Protein AF-A0A8H5HPM7-F1 (afdb_monomer)

Radius of gyration: 24.03 Å; Cα contacts (8 Å, |Δi|>4): 282; chains: 1; bounding box: 80×73×52 Å

Solvent-accessible surface area (backbone atoms only — not comparable to full-atom values): 15143 Å² total; per-residue (Å²): 132,82,83,87,89,83,88,86,75,85,79,81,81,80,80,81,76,86,81,83,76,92,67,81,88,72,85,75,68,49,72,68,56,49,52,50,53,51,51,51,50,54,53,42,54,40,50,42,44,48,56,69,67,51,84,82,76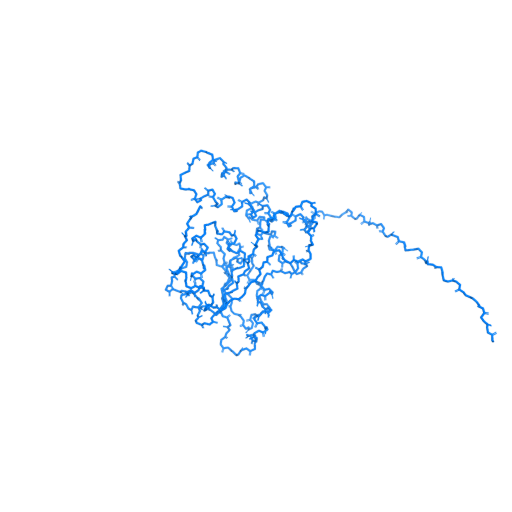,45,75,64,48,54,49,52,43,50,55,38,53,47,55,42,47,76,66,53,32,70,64,41,47,54,51,52,51,53,57,48,37,29,76,94,61,78,32,48,68,64,60,57,55,54,46,53,41,47,76,73,43,55,72,73,57,68,83,78,54,45,36,32,41,35,43,58,45,82,59,78,59,82,58,58,94,43,56,91,42,39,42,77,50,39,23,12,75,78,46,92,45,97,77,27,46,68,46,55,80,90,70,62,59,62,90,84,34,52,47,63,20,48,27,39,36,39,53,46,44,66,70,68,46,66,47,70,69,55,42,56,45,49,55,47,51,54,40,52,24,28,23,95,79,9,35,42,36,41,29,36,61,68,85,70,74,79,69,62,97,85,58,86,79,76,82,87,60,78,81,48,54,72,50,78,38,47,38,88,71,57,73,74,64,91,74,65,78,81,78,85,130

Secondary structure (DSSP, 8-state):
------PPP-----PPPP------------HHHHHHHHHHHHHHHHHHHHHHH-SS--HHHHHHHHHHHHHHHHTTHHHHHHHHHHHHT-GGGT--THHHHHHHHHHTTGGGSPSSPEEEEEET-S-TTTTGGGTTTEEEEEEETT-SSTTSEE--GGG--HHHHTT-EEEEEEESGGGT---HHHHHHHHHHHHHHEEEEEEEEEEE--------TT----TTS-SSEEEEEEGGGS--GGG------

Nearest PDB structures (foldseek):
  7vkq-assembly1_A  TM=7.409E-01  e=1.779E-06  Drosophila melanogaster
  8gmz-assembly1_D  TM=6.889E-01  e=1.336E-06  Homo sapiens
  7vkq-assembly4_D  TM=6.841E-01  e=1.498E-06  Drosophila melanogaster
  8gmy-assembly1_D  TM=6.824E-01  e=3.340E-06  Homo sapiens
  5cm2-assembly1_Z  TM=6.184E-01  e=4.864E-04  Yarrowia lipolytica CLIB122

Foldseek 3Di:
DDDDDDDDDDDDDDDDDDDDDPDDPPPPPDPVNLVVLLVLLLVLLLQLLVLVVDPPNDPVSVVSNVVSQVVCVVSVHVVSNLVSVVVCLDVVNVHDCLVVVVVVCVVVVQLVDDDDAFEEEEEQDSDLCSCVVSVVRHDYAAEYCDHPDPSHHNDDLLPDDLVVQFQQGLEYEDAQVLSNNNDPVVSLSSLVSRLRNHHQQHKYKYKHQDPPPPDDPPDDDDPPDDRIDIDMDGSVPSDPCVPDDDPDD

InterPro domains:
  IPR021867 S-adenosylmet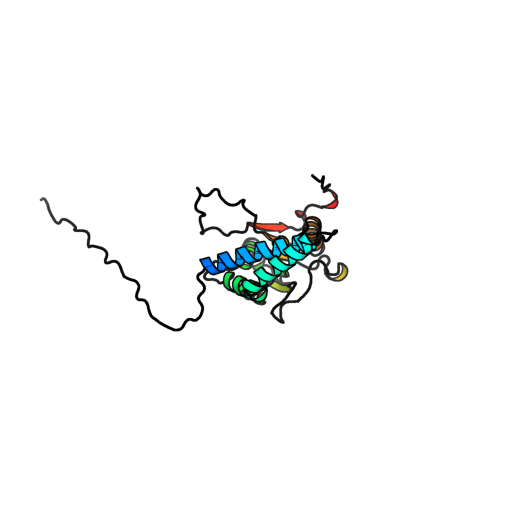hionine-dependent methyltransferase Bmt2-like [PF11968] (67-214)
  IPR021867 S-adenosylmethionine-dependent methyltransferase Bmt2-like [PTHR21008] (26-206)
  IPR029063 S-adenosyl-L-methionine-dependent methyltransferase superfamily [G3DSA:3.40.50.150] (133-217)
  IPR029063 S-adenosyl-L-methionine-dependent methyltransferase superfamily [SSF53335] (150-234)

Organism: NCBI:txid117010

Structure (mmCIF, N/CA/C/O backbone):
data_AF-A0A8H5HPM7-F1
#
_entry.id   AF-A0A8H5HPM7-F1
#
loop_
_atom_site.group_PDB
_atom_site.id
_atom_site.type_symbol
_atom_site.label_atom_id
_atom_site.label_alt_id
_atom_site.label_comp_id
_atom_site.label_asym_id
_atom_site.label_entity_id
_atom_site.label_seq_id
_atom_site.pdbx_PDB_ins_code
_atom_site.Cartn_x
_atom_site.Cartn_y
_atom_site.Cartn_z
_atom_site.occupancy
_atom_site.B_iso_or_equiv
_atom_site.auth_seq_id
_atom_site.auth_comp_id
_atom_site.auth_asym_id
_atom_site.auth_atom_id
_atom_site.pdbx_PDB_model_num
ATOM 1 N N . MET A 1 1 ? -57.292 51.075 -12.703 1.00 33.97 1 MET A N 1
ATOM 2 C CA . MET A 1 1 ? -57.676 50.132 -13.772 1.00 33.97 1 MET A CA 1
ATOM 3 C C . MET A 1 1 ? -56.687 50.344 -14.907 1.00 33.97 1 MET A C 1
ATOM 5 O O . MET A 1 1 ? -56.754 51.418 -15.480 1.00 33.97 1 MET A O 1
ATOM 9 N N . LEU A 1 2 ? -55.790 49.371 -15.161 1.00 31.31 2 LEU A N 1
ATOM 10 C CA . LEU A 1 2 ? -54.707 49.380 -16.183 1.00 31.31 2 LEU A CA 1
ATOM 11 C C . LEU A 1 2 ? -53.601 50.448 -15.905 1.00 31.31 2 LEU A C 1
ATOM 13 O O . LEU A 1 2 ? -53.932 51.565 -15.534 1.00 31.31 2 LEU A O 1
ATOM 17 N N . SER A 1 3 ? -52.288 50.157 -15.814 1.00 32.16 3 SER A N 1
ATOM 18 C CA . SER A 1 3 ? -51.348 49.416 -16.696 1.00 32.16 3 SER A CA 1
ATOM 19 C C . SER A 1 3 ? -51.095 50.172 -18.014 1.00 32.16 3 SER A C 1
ATOM 21 O O . SER A 1 3 ? -52.051 50.677 -18.587 1.00 32.16 3 SER A O 1
ATOM 23 N N . LEU A 1 4 ? -49.893 50.296 -18.585 1.00 30.28 4 LEU A N 1
ATOM 24 C CA . LEU A 1 4 ? -48.558 49.761 -18.253 1.00 30.28 4 LEU A CA 1
ATOM 25 C C . LEU A 1 4 ? -47.726 50.873 -17.520 1.00 30.28 4 LEU A C 1
ATOM 27 O O . LEU A 1 4 ? -48.356 51.697 -16.862 1.00 30.28 4 LEU A O 1
ATOM 31 N N . ASP A 1 5 ? -46.386 51.000 -17.486 1.00 34.00 5 ASP A N 1
ATOM 32 C CA . ASP A 1 5 ? -45.245 50.194 -17.981 1.00 34.00 5 ASP A CA 1
ATOM 33 C C . ASP A 1 5 ? -43.949 50.470 -17.169 1.00 34.00 5 ASP A C 1
ATOM 35 O O . ASP A 1 5 ? -43.820 51.537 -16.565 1.00 34.00 5 ASP A O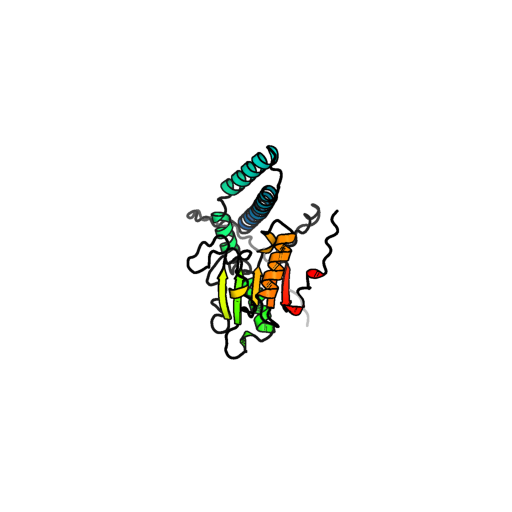 1
ATOM 39 N N . TYR A 1 6 ? -42.976 49.548 -17.209 1.00 35.53 6 TYR A N 1
ATOM 40 C CA . TYR A 1 6 ? -41.543 49.804 -16.970 1.00 35.53 6 TYR A CA 1
ATOM 41 C C . TYR A 1 6 ? -40.698 48.651 -17.554 1.00 35.53 6 TYR A C 1
ATOM 43 O O . TYR A 1 6 ? -40.602 47.570 -16.971 1.00 35.53 6 TYR A O 1
ATOM 51 N N . LEU A 1 7 ? -40.079 48.881 -18.715 1.00 38.31 7 LEU A N 1
ATOM 52 C CA . LEU A 1 7 ? -39.211 47.908 -19.388 1.00 38.31 7 LEU A CA 1
ATOM 53 C C . LEU A 1 7 ? -37.878 47.736 -18.639 1.00 38.31 7 LEU A C 1
ATOM 55 O O . LEU A 1 7 ? -37.114 48.689 -18.482 1.00 38.31 7 LEU A O 1
ATOM 59 N N . ASP A 1 8 ? -37.583 46.504 -18.221 1.00 38.97 8 ASP A N 1
ATOM 60 C CA . ASP A 1 8 ? -36.312 46.133 -17.591 1.00 38.97 8 ASP A CA 1
ATOM 61 C C . ASP A 1 8 ? -35.177 46.069 -18.633 1.00 38.97 8 ASP A C 1
ATOM 63 O O . ASP A 1 8 ? -35.254 45.325 -19.615 1.00 38.97 8 ASP A O 1
ATOM 67 N N . MET A 1 9 ? -34.114 46.859 -18.437 1.00 38.44 9 MET A N 1
ATOM 68 C CA . MET A 1 9 ? -32.921 46.836 -19.293 1.00 38.44 9 MET A CA 1
ATOM 69 C C . MET A 1 9 ? -31.805 46.009 -18.635 1.00 38.44 9 MET A C 1
ATOM 71 O O . MET A 1 9 ? -31.331 46.377 -17.556 1.00 38.44 9 MET A O 1
ATOM 75 N N . PRO A 1 10 ? -31.280 44.956 -19.291 1.00 38.03 10 PRO A N 1
ATOM 76 C CA . PRO A 1 10 ? -30.247 44.114 -18.699 1.00 38.03 10 PRO A CA 1
ATOM 77 C C . PRO A 1 10 ? -28.922 44.875 -18.549 1.00 38.03 10 PRO A C 1
ATOM 79 O O . PRO A 1 10 ? -28.254 45.206 -19.532 1.00 38.03 10 PRO A O 1
ATOM 82 N N . GLN A 1 11 ? -28.495 45.119 -17.306 1.00 41.53 11 GLN A N 1
ATOM 83 C CA . GLN A 1 11 ? -27.206 45.759 -17.035 1.00 41.53 11 GLN A CA 1
ATOM 84 C C . GLN A 1 11 ? -26.031 44.879 -17.487 1.00 41.53 11 GLN A C 1
ATOM 86 O O . GLN A 1 11 ? -25.868 43.733 -17.059 1.00 41.53 11 GLN A O 1
ATOM 91 N N . ALA A 1 12 ? -25.158 45.443 -18.325 1.00 39.50 12 ALA A N 1
ATOM 92 C CA . ALA A 1 12 ? -23.999 44.745 -18.868 1.00 39.50 12 ALA A CA 1
ATOM 93 C C . ALA A 1 12 ? -23.013 44.303 -17.766 1.00 39.50 12 ALA A C 1
ATOM 95 O O . ALA A 1 12 ? -22.417 45.118 -17.055 1.00 39.50 12 ALA A O 1
ATOM 96 N N . ARG A 1 13 ? -22.780 42.987 -17.661 1.00 42.31 13 ARG A N 1
ATOM 97 C CA . ARG A 1 13 ? -21.804 42.392 -16.734 1.00 42.31 13 ARG A CA 1
ATOM 98 C C . ARG A 1 13 ? -20.380 42.846 -17.088 1.00 42.31 13 ARG A C 1
ATOM 100 O O . ARG A 1 13 ? -19.784 42.360 -18.049 1.00 42.31 13 ARG A O 1
ATOM 107 N N . LYS A 1 14 ? -19.800 43.741 -16.278 1.00 43.81 14 LYS A N 1
ATOM 108 C CA . LYS A 1 14 ? -18.392 44.161 -16.401 1.00 43.81 14 LYS A CA 1
ATOM 109 C C . LYS A 1 14 ? -17.462 42.943 -16.280 1.00 43.81 14 LYS A C 1
ATOM 111 O O . LYS A 1 14 ? -17.372 42.332 -15.213 1.00 43.81 14 LYS A O 1
ATOM 116 N N . ARG A 1 15 ? -16.754 42.596 -17.363 1.00 40.81 15 ARG A N 1
ATOM 117 C CA . ARG A 1 15 ? -15.708 41.557 -17.359 1.00 40.81 15 ARG A CA 1
ATOM 118 C C . ARG A 1 15 ? -14.543 42.040 -16.490 1.00 40.81 15 ARG A C 1
ATOM 120 O O . ARG A 1 15 ? -13.972 43.089 -16.768 1.00 40.81 15 ARG A O 1
ATOM 127 N N . LYS A 1 16 ? -14.190 41.282 -15.449 1.00 40.84 16 LYS A N 1
ATOM 128 C CA . LYS A 1 16 ? -12.994 41.546 -14.636 1.00 40.84 16 LYS A CA 1
ATOM 129 C C . LYS A 1 16 ? -11.762 41.040 -15.391 1.00 40.84 16 LYS A C 1
ATOM 131 O O . LYS A 1 16 ? -11.662 39.844 -15.652 1.00 40.84 16 LYS A O 1
ATOM 136 N N . THR A 1 17 ? -10.848 41.936 -15.749 1.00 38.28 17 THR A N 1
ATOM 137 C CA . THR A 1 17 ? -9.508 41.580 -16.234 1.00 38.28 17 THR A CA 1
ATOM 138 C C . THR A 1 17 ? -8.659 41.012 -15.088 1.00 38.28 17 THR A C 1
ATOM 140 O O . THR A 1 17 ? -8.816 41.449 -13.945 1.00 38.28 17 THR A O 1
ATOM 143 N N . PRO A 1 18 ? -7.771 40.036 -15.351 1.00 37.44 18 PRO A N 1
ATOM 144 C CA . PRO A 1 18 ? -6.888 39.497 -14.326 1.00 37.44 18 PRO A CA 1
ATOM 145 C C . PRO A 1 18 ? -5.797 40.515 -13.978 1.00 37.44 18 PRO A C 1
ATOM 147 O O . PRO A 1 18 ? -5.077 40.996 -14.852 1.00 37.44 18 PRO A O 1
ATOM 150 N N . ILE A 1 19 ? -5.662 40.829 -12.690 1.00 39.88 19 ILE A N 1
ATOM 151 C CA . ILE A 1 19 ? -4.563 41.648 -12.173 1.00 39.88 19 ILE A CA 1
ATOM 152 C C . ILE A 1 19 ? -3.343 40.735 -12.036 1.00 39.88 19 ILE A C 1
ATOM 154 O O . ILE A 1 19 ? -3.300 39.883 -11.148 1.00 39.88 19 ILE A O 1
ATOM 158 N N . VAL A 1 20 ? -2.354 40.902 -12.915 1.00 38.78 20 VAL A N 1
ATOM 159 C CA . VAL A 1 20 ? -1.069 40.203 -12.796 1.00 38.78 20 VAL A CA 1
ATOM 160 C C . VAL A 1 20 ? -0.249 40.889 -11.706 1.00 38.78 20 VAL A C 1
ATOM 162 O O . VAL A 1 20 ? 0.364 41.929 -11.931 1.00 38.78 20 VAL A O 1
ATOM 165 N N . SER A 1 21 ? -0.253 40.305 -10.508 1.00 38.81 21 SER A N 1
ATOM 166 C CA . SER A 1 21 ? 0.709 40.649 -9.463 1.00 38.81 21 SER A CA 1
ATOM 167 C C . SER A 1 21 ? 2.035 39.953 -9.765 1.00 38.81 21 SER A C 1
ATOM 169 O O . SER A 1 21 ? 2.104 38.724 -9.792 1.00 38.81 21 SER A O 1
ATOM 171 N N . ILE A 1 22 ? 3.088 40.736 -10.001 1.00 43.66 22 ILE A N 1
ATOM 172 C CA . ILE A 1 22 ? 4.463 40.232 -10.046 1.00 43.66 22 ILE A CA 1
ATOM 173 C C . ILE A 1 22 ? 4.918 40.073 -8.591 1.00 43.66 22 ILE A C 1
ATOM 175 O O . ILE A 1 22 ? 5.323 41.040 -7.951 1.00 43.66 22 ILE A O 1
ATOM 179 N N . GLY A 1 23 ? 4.796 38.856 -8.062 1.00 32.62 23 GLY A N 1
ATOM 180 C CA . GLY A 1 23 ? 5.186 38.494 -6.701 1.00 32.62 23 GLY A CA 1
ATOM 181 C C . GLY A 1 23 ? 5.835 37.112 -6.676 1.00 32.62 23 GLY A C 1
ATOM 182 O O . GLY A 1 23 ? 5.347 36.198 -7.333 1.00 32.62 23 GLY A O 1
ATOM 183 N N . ASN A 1 24 ? 6.953 37.007 -5.952 1.00 31.44 24 ASN A N 1
ATOM 184 C CA . ASN A 1 24 ? 7.898 35.885 -5.858 1.00 31.44 24 ASN A CA 1
ATOM 185 C C . ASN A 1 24 ? 7.414 34.505 -6.339 1.00 31.44 24 ASN A C 1
ATOM 187 O O . ASN A 1 24 ? 6.465 33.926 -5.809 1.00 31.44 24 ASN A O 1
ATOM 191 N N . ALA A 1 25 ? 8.187 33.929 -7.264 1.00 37.78 25 ALA A N 1
ATOM 192 C CA . ALA A 1 25 ? 7.989 32.600 -7.828 1.00 37.78 25 ALA A CA 1
ATOM 193 C C . ALA A 1 25 ? 8.286 31.460 -6.830 1.00 37.78 25 ALA A C 1
ATOM 195 O O . ALA A 1 25 ? 9.223 30.685 -7.009 1.00 37.78 25 ALA A O 1
ATOM 196 N N . ASN A 1 26 ? 7.430 31.296 -5.820 1.00 38.44 26 ASN A N 1
ATOM 197 C CA . ASN A 1 26 ? 7.218 29.981 -5.226 1.00 38.44 26 ASN A CA 1
ATOM 198 C C . ASN A 1 26 ? 6.415 29.151 -6.234 1.00 38.44 26 ASN A C 1
ATOM 200 O O . ASN A 1 26 ? 5.314 29.537 -6.638 1.00 38.44 26 ASN A O 1
ATOM 204 N N . SER A 1 27 ? 6.990 28.032 -6.675 1.00 42.78 27 SER A N 1
ATOM 205 C CA . SER A 1 27 ? 6.532 27.222 -7.806 1.00 42.78 27 SER A CA 1
ATOM 206 C C . SER A 1 27 ? 5.206 26.499 -7.537 1.00 42.78 27 SER A C 1
ATOM 208 O O . SER A 1 27 ? 5.139 25.285 -7.338 1.00 42.78 27 SER A O 1
ATOM 210 N N . SER A 1 28 ? 4.108 27.251 -7.615 1.00 44.53 28 SER A N 1
ATOM 211 C CA . SER A 1 28 ? 2.746 26.729 -7.733 1.00 44.53 28 SER A CA 1
ATOM 212 C C . SER A 1 28 ? 2.544 26.088 -9.114 1.00 44.53 28 SER A C 1
ATOM 214 O O . SER A 1 28 ? 1.832 26.597 -9.977 1.00 44.53 28 SER A O 1
ATOM 216 N N . SER A 1 29 ? 3.198 24.940 -9.333 1.00 54.22 29 SER A N 1
ATOM 217 C CA . SER A 1 29 ? 2.993 24.105 -10.517 1.00 54.22 29 SER A CA 1
ATOM 218 C C . SER A 1 29 ? 1.495 23.869 -10.694 1.00 54.22 29 SER A C 1
ATOM 220 O O . SER A 1 29 ? 0.841 23.352 -9.778 1.00 54.22 29 SER A O 1
ATOM 222 N N . SER A 1 30 ? 0.946 24.268 -11.843 1.00 62.56 30 SER A N 1
ATOM 223 C CA . SER A 1 30 ? -0.499 24.197 -12.054 1.00 62.56 30 SER A CA 1
ATOM 224 C C . SER A 1 30 ? -0.985 22.745 -11.919 1.00 62.56 30 SER A C 1
ATOM 226 O O . SER A 1 30 ? -0.245 21.821 -12.276 1.00 62.56 30 SER A O 1
ATOM 228 N N . PRO A 1 31 ? -2.217 22.496 -11.431 1.00 61.19 31 PRO A N 1
ATOM 229 C CA . PRO A 1 31 ? -2.704 21.131 -11.213 1.00 61.19 31 PRO A CA 1
ATOM 230 C C . PRO A 1 31 ? -2.612 20.238 -12.460 1.00 61.19 31 PRO A C 1
ATOM 232 O O . PRO A 1 31 ? -2.348 19.041 -12.345 1.00 61.19 31 PRO A O 1
ATOM 235 N N . LEU A 1 32 ? -2.765 20.826 -13.653 1.00 59.81 32 LEU A N 1
ATOM 236 C CA . LEU A 1 32 ? -2.613 20.154 -14.946 1.00 59.81 32 LEU A CA 1
ATOM 237 C C . LEU A 1 32 ? -1.161 19.738 -15.233 1.00 59.81 32 LEU A C 1
ATOM 239 O O . LEU A 1 32 ? -0.929 18.617 -15.692 1.00 59.81 32 LEU A O 1
ATOM 243 N N . LEU A 1 33 ? -0.181 20.593 -14.919 1.00 64.62 33 LEU A N 1
ATOM 244 C CA . LEU A 1 33 ? 1.240 20.261 -15.058 1.00 64.62 33 LEU A CA 1
ATOM 245 C C . LEU A 1 33 ? 1.639 19.161 -14.066 1.00 64.62 33 LEU A C 1
ATOM 247 O O . LEU A 1 33 ? 2.202 18.155 -14.490 1.00 64.62 33 LEU A O 1
ATOM 251 N N . SER A 1 34 ? 1.248 19.265 -12.787 1.00 71.44 34 SER A N 1
ATOM 252 C CA . SER A 1 34 ? 1.513 18.205 -11.798 1.00 71.44 34 SER A CA 1
ATOM 253 C C . SER A 1 34 ? 0.906 16.858 -12.225 1.00 71.44 34 SER A C 1
ATOM 255 O O . SER A 1 34 ? 1.590 15.837 -12.185 1.00 71.44 34 SER A O 1
ATOM 257 N N . ARG A 1 35 ? -0.357 16.840 -12.694 1.00 71.25 35 ARG A N 1
ATOM 258 C CA . ARG A 1 35 ? -1.032 15.626 -13.209 1.00 71.25 35 ARG A CA 1
ATOM 259 C C . ARG A 1 35 ? -0.292 15.020 -14.404 1.00 71.25 35 ARG A C 1
ATOM 261 O O . ARG A 1 35 ? -0.141 13.801 -14.468 1.00 71.25 35 ARG A O 1
ATOM 268 N N . THR A 1 36 ? 0.177 15.851 -15.334 1.00 75.75 36 THR A N 1
ATOM 269 C CA . THR A 1 36 ? 0.892 15.403 -16.539 1.00 75.75 36 THR A CA 1
ATOM 270 C C . THR A 1 36 ? 2.255 14.804 -16.190 1.00 75.75 36 THR A C 1
ATOM 272 O O . THR A 1 36 ? 2.576 13.712 -16.659 1.00 75.75 36 THR A O 1
ATOM 275 N N . THR A 1 37 ? 3.012 15.442 -15.294 1.00 80.31 37 THR A N 1
ATOM 276 C CA . THR A 1 37 ? 4.294 14.921 -14.796 1.00 80.31 37 THR A CA 1
ATOM 277 C C . THR A 1 37 ? 4.117 13.591 -14.056 1.00 80.31 37 THR A C 1
ATOM 279 O O . THR A 1 37 ? 4.803 12.623 -14.381 1.00 80.31 37 THR A O 1
ATOM 282 N N . ILE A 1 38 ? 3.134 13.479 -13.150 1.00 76.50 38 ILE A N 1
ATOM 283 C CA . ILE A 1 38 ? 2.804 12.218 -12.452 1.00 76.50 38 ILE A CA 1
ATOM 284 C C . ILE A 1 38 ? 2.458 11.101 -13.453 1.00 76.50 38 ILE A C 1
ATOM 286 O O . ILE A 1 38 ? 2.952 9.981 -13.326 1.00 76.50 38 ILE A O 1
ATOM 290 N N . ARG A 1 39 ? 1.642 11.386 -14.481 1.00 78.00 39 ARG A N 1
ATOM 291 C CA . ARG A 1 39 ? 1.323 10.415 -15.546 1.00 78.00 39 ARG A CA 1
ATOM 292 C C . ARG A 1 39 ? 2.582 9.950 -16.287 1.00 78.00 39 ARG A C 1
ATOM 294 O O . ARG A 1 39 ? 2.745 8.746 -16.478 1.00 78.00 39 ARG A O 1
ATOM 301 N N . ARG A 1 40 ? 3.481 10.870 -16.664 1.00 81.19 40 ARG A N 1
ATOM 30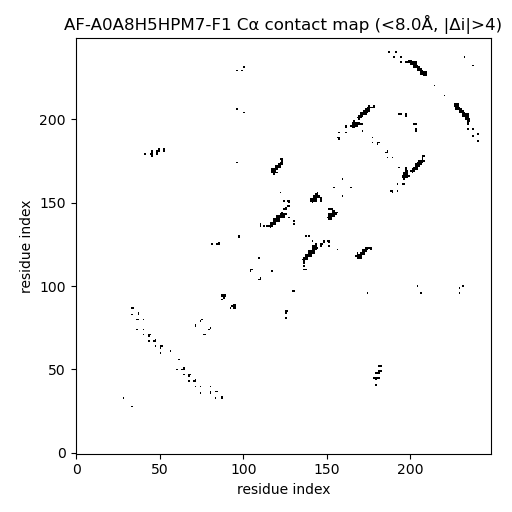2 C CA . ARG A 1 40 ? 4.739 10.529 -17.354 1.00 81.19 40 ARG A CA 1
ATOM 303 C C . ARG A 1 40 ? 5.649 9.665 -16.475 1.00 81.19 40 ARG A C 1
ATOM 305 O O . ARG A 1 40 ? 6.171 8.668 -16.967 1.00 81.19 40 ARG A O 1
ATOM 312 N N . PHE A 1 41 ? 5.754 9.968 -15.180 1.00 83.38 41 PHE A N 1
ATOM 313 C CA . PHE A 1 41 ? 6.464 9.120 -14.218 1.00 83.38 41 PHE A CA 1
ATOM 314 C C . PHE A 1 41 ? 5.901 7.696 -14.148 1.00 83.38 41 PHE A C 1
ATOM 316 O O . PHE A 1 41 ? 6.679 6.752 -14.223 1.00 83.38 41 PHE A O 1
ATOM 323 N N . HIS A 1 42 ? 4.578 7.506 -14.068 1.00 75.25 42 HIS A N 1
ATOM 324 C CA . HIS A 1 42 ? 3.996 6.153 -14.060 1.00 75.25 42 HIS A CA 1
ATOM 325 C C . HIS A 1 42 ? 4.324 5.354 -15.329 1.00 75.25 42 HIS A C 1
ATOM 327 O O . HIS A 1 42 ? 4.617 4.163 -15.235 1.00 75.25 42 HIS A O 1
ATOM 333 N N . VAL A 1 43 ? 4.291 5.991 -16.506 1.00 82.31 43 VAL A N 1
ATOM 334 C CA . VAL A 1 43 ? 4.655 5.335 -17.774 1.00 82.31 43 VAL A CA 1
ATOM 335 C C . VAL A 1 43 ? 6.128 4.923 -17.767 1.00 82.31 43 VAL A C 1
ATOM 337 O O . VAL A 1 43 ? 6.437 3.775 -18.080 1.00 82.31 43 VAL A O 1
ATOM 340 N N . LEU A 1 44 ? 7.028 5.824 -17.362 1.00 84.38 44 LEU A N 1
ATOM 341 C CA . LEU A 1 44 ? 8.465 5.552 -17.325 1.00 84.38 44 LEU A CA 1
ATOM 342 C C . LEU A 1 44 ? 8.839 4.504 -16.271 1.00 84.38 44 LEU A C 1
ATOM 344 O O . LEU A 1 44 ? 9.592 3.591 -16.584 1.00 84.38 44 LEU A O 1
ATOM 348 N N . LEU A 1 45 ? 8.281 4.574 -15.059 1.00 82.31 45 LEU A N 1
ATOM 349 C CA . LEU A 1 45 ? 8.531 3.587 -14.001 1.00 82.31 45 LEU A CA 1
ATOM 350 C C . LEU A 1 45 ? 8.014 2.197 -14.395 1.00 82.31 45 LEU A C 1
ATOM 352 O O . LEU A 1 45 ? 8.710 1.208 -14.175 1.00 82.31 45 LEU A O 1
ATOM 356 N N . LYS A 1 46 ? 6.845 2.111 -15.049 1.00 77.38 46 LYS A N 1
ATOM 357 C CA . LYS A 1 46 ? 6.347 0.848 -15.613 1.00 77.38 46 LYS A CA 1
ATOM 358 C C . LYS A 1 46 ? 7.282 0.315 -16.702 1.00 77.38 46 LYS A C 1
ATOM 360 O O . LYS A 1 46 ? 7.622 -0.862 -16.669 1.00 77.38 46 LYS A O 1
ATOM 365 N N . HIS A 1 47 ? 7.712 1.165 -17.637 1.00 81.88 47 HIS A N 1
ATOM 366 C CA . HIS A 1 47 ? 8.616 0.761 -18.716 1.00 81.88 47 HIS A CA 1
ATOM 367 C C . HIS A 1 47 ? 9.978 0.305 -18.170 1.00 81.88 47 HIS A C 1
ATOM 369 O O . HIS A 1 47 ? 10.480 -0.736 -18.580 1.00 81.88 47 HIS A O 1
ATOM 375 N N . GLN A 1 48 ? 10.530 1.011 -17.176 1.00 85.12 48 GLN A N 1
ATOM 376 C CA . GLN A 1 48 ? 11.749 0.603 -16.477 1.00 85.12 48 GLN A CA 1
ATOM 377 C C . GLN A 1 48 ? 11.581 -0.787 -15.857 1.00 85.12 48 GLN A C 1
ATOM 379 O O . GLN A 1 48 ? 12.410 -1.662 -16.082 1.00 85.12 48 GLN A O 1
ATOM 384 N N . ALA A 1 49 ? 10.495 -1.003 -15.113 1.00 77.19 49 ALA A N 1
ATOM 385 C CA . ALA A 1 49 ? 10.239 -2.262 -14.427 1.00 77.19 49 ALA A CA 1
ATOM 386 C C . ALA A 1 49 ? 10.024 -3.438 -15.404 1.00 77.19 49 ALA A C 1
ATOM 388 O O . ALA A 1 49 ? 10.446 -4.550 -15.106 1.00 77.19 49 ALA A O 1
ATOM 389 N N . GLN A 1 50 ? 9.441 -3.187 -16.584 1.00 80.69 50 GLN A N 1
ATOM 390 C CA . GLN A 1 50 ? 9.340 -4.166 -17.676 1.00 80.69 50 GLN A CA 1
ATOM 391 C C . GLN A 1 50 ? 10.709 -4.492 -18.294 1.00 80.69 50 GLN A C 1
ATOM 393 O O . GLN A 1 50 ? 11.027 -5.657 -18.492 1.00 80.69 50 GLN A O 1
ATOM 398 N N . LEU A 1 51 ? 11.553 -3.488 -18.557 1.00 84.81 51 LEU A N 1
ATOM 399 C CA . LEU A 1 51 ? 12.915 -3.710 -19.066 1.00 84.81 51 LEU A CA 1
ATOM 400 C C . LEU A 1 51 ? 13.799 -4.453 -18.050 1.00 84.81 51 LEU A C 1
ATOM 402 O O . LEU A 1 51 ? 14.689 -5.201 -18.439 1.00 84.81 51 LEU A O 1
ATOM 406 N N . GLN A 1 52 ? 13.542 -4.274 -16.750 1.00 82.69 52 GLN A N 1
ATOM 407 C CA . GLN A 1 52 ? 14.238 -4.981 -15.671 1.00 82.69 52 GLN A CA 1
ATOM 408 C C . GLN A 1 52 ? 13.774 -6.430 -15.460 1.00 82.69 52 GLN A C 1
ATOM 410 O O . GLN A 1 52 ? 14.498 -7.173 -14.800 1.00 82.69 52 GLN A O 1
ATOM 415 N N . SER A 1 53 ? 12.610 -6.849 -15.977 1.00 75.44 53 SER A N 1
ATOM 416 C CA . SER A 1 53 ? 12.140 -8.239 -15.854 1.00 75.44 53 SER A CA 1
ATOM 417 C C . SER A 1 53 ? 12.523 -9.137 -17.042 1.00 75.44 53 SER A C 1
ATOM 419 O O . SER A 1 53 ? 12.333 -10.355 -16.973 1.00 75.44 53 SER A O 1
ATOM 421 N N . VAL A 1 54 ? 13.116 -8.570 -18.102 1.00 82.56 54 VAL A N 1
ATOM 422 C CA . VAL A 1 54 ? 13.670 -9.318 -19.244 1.00 82.56 54 VAL A CA 1
ATOM 423 C C . VAL A 1 54 ? 14.848 -10.189 -18.789 1.00 82.56 54 VAL A C 1
ATOM 425 O O . VAL A 1 54 ? 15.827 -9.684 -18.245 1.00 82.56 54 VAL A O 1
ATOM 428 N N . LYS A 1 55 ? 14.767 -11.504 -19.036 1.00 75.88 55 LYS A N 1
ATOM 429 C CA . LYS A 1 55 ? 15.831 -12.466 -18.688 1.00 75.88 55 LYS A CA 1
ATOM 430 C C . LYS A 1 55 ? 17.052 -12.353 -19.604 1.00 75.88 55 LYS A C 1
ATOM 432 O O . LYS A 1 55 ? 18.176 -12.310 -19.116 1.00 75.88 55 LYS A O 1
ATOM 437 N N . ASP A 1 56 ? 16.816 -12.283 -20.912 1.00 81.38 56 ASP A N 1
ATOM 438 C CA . ASP A 1 56 ? 17.861 -12.177 -21.932 1.00 81.38 56 ASP A CA 1
ATOM 439 C C . ASP A 1 56 ? 18.103 -10.704 -22.273 1.00 81.38 56 ASP A C 1
ATOM 441 O O . ASP A 1 56 ? 17.486 -10.129 -23.171 1.00 81.38 56 ASP A O 1
ATOM 445 N N . VAL A 1 57 ? 18.976 -10.066 -21.494 1.00 84.06 57 VAL A N 1
ATOM 446 C CA . VAL A 1 57 ? 19.279 -8.635 -21.617 1.00 84.06 57 VAL A CA 1
ATOM 447 C C . VAL A 1 57 ? 20.155 -8.383 -22.850 1.00 84.06 57 VAL A C 1
ATOM 449 O O . VAL A 1 57 ? 21.378 -8.505 -22.798 1.00 84.06 57 VAL A O 1
ATOM 452 N N . ASP A 1 58 ? 19.529 -8.010 -23.970 1.00 90.00 58 ASP A N 1
ATOM 453 C CA . ASP A 1 58 ? 20.239 -7.575 -25.178 1.00 90.00 58 ASP A CA 1
ATOM 454 C C . ASP A 1 58 ? 20.722 -6.111 -25.079 1.00 90.00 58 ASP A C 1
ATOM 456 O O . ASP A 1 58 ? 20.285 -5.327 -24.230 1.00 90.00 58 ASP A O 1
ATOM 460 N N . ALA A 1 59 ? 21.628 -5.705 -25.975 1.00 90.19 59 ALA A N 1
ATOM 461 C CA . ALA A 1 59 ? 22.184 -4.347 -25.980 1.00 90.19 59 ALA A CA 1
ATOM 462 C C . ALA A 1 59 ? 21.109 -3.248 -26.140 1.00 90.19 59 ALA A C 1
ATOM 464 O O . ALA A 1 59 ? 21.279 -2.137 -25.636 1.00 90.19 59 ALA A O 1
ATOM 465 N N . ARG A 1 60 ? 19.977 -3.558 -26.792 1.00 89.31 60 ARG A N 1
ATOM 466 C CA . ARG A 1 60 ? 18.840 -2.634 -26.935 1.00 89.31 60 ARG A CA 1
ATOM 467 C C . ARG A 1 60 ? 18.085 -2.469 -25.620 1.00 89.31 60 ARG A C 1
ATOM 469 O O . ARG A 1 60 ? 17.707 -1.353 -25.287 1.00 89.31 60 ARG A O 1
ATOM 476 N N . THR A 1 61 ? 17.923 -3.544 -24.852 1.00 88.81 61 THR A N 1
ATOM 477 C CA . THR A 1 61 ? 17.331 -3.535 -23.509 1.00 88.81 61 THR A CA 1
ATOM 478 C C . THR A 1 61 ? 18.184 -2.705 -22.548 1.00 88.81 61 THR A C 1
ATOM 480 O O . THR A 1 61 ? 17.643 -1.884 -21.808 1.00 88.81 61 THR A O 1
ATOM 483 N N . VAL A 1 62 ? 19.518 -2.833 -22.612 1.00 91.00 62 VAL A N 1
ATOM 484 C CA . VAL A 1 62 ? 20.448 -1.985 -21.836 1.00 91.00 62 VAL A CA 1
ATOM 485 C C . VAL A 1 62 ? 20.301 -0.507 -22.207 1.00 91.00 62 VAL A C 1
ATOM 487 O O . VAL A 1 62 ? 20.170 0.328 -21.310 1.00 91.00 62 VAL A O 1
ATOM 490 N N . GLN A 1 63 ? 20.280 -0.179 -23.504 1.00 92.81 63 GLN A N 1
ATOM 491 C CA . GLN A 1 63 ? 20.128 1.205 -23.963 1.00 92.81 63 GLN A CA 1
ATOM 492 C C . GLN A 1 63 ? 18.768 1.790 -23.560 1.00 92.81 63 GLN A C 1
ATOM 494 O O . GLN A 1 63 ? 18.721 2.843 -22.931 1.00 92.81 63 GLN A O 1
ATOM 499 N N . ALA A 1 64 ? 17.668 1.076 -23.811 1.00 90.50 64 ALA A N 1
ATOM 500 C CA . ALA A 1 64 ? 16.328 1.516 -23.428 1.00 90.50 64 ALA A CA 1
ATOM 501 C C . ALA A 1 64 ? 16.201 1.727 -21.908 1.00 90.50 64 ALA A C 1
ATOM 503 O O . ALA A 1 64 ? 15.554 2.675 -21.462 1.00 90.50 64 ALA A O 1
ATOM 504 N N . LEU A 1 65 ? 16.853 0.887 -21.093 1.00 91.06 65 LEU A N 1
ATOM 505 C CA . LEU A 1 65 ? 16.901 1.063 -19.642 1.00 91.06 65 LEU A CA 1
ATOM 506 C C . LEU A 1 65 ? 17.659 2.345 -19.256 1.00 91.06 65 LEU A C 1
ATOM 508 O O . LEU A 1 65 ? 17.233 3.049 -18.337 1.00 91.06 65 LEU A O 1
ATOM 512 N N . ALA A 1 66 ? 18.768 2.652 -19.934 1.00 92.50 66 ALA A N 1
ATOM 513 C CA . ALA A 1 66 ? 19.516 3.890 -19.732 1.00 92.50 66 ALA A CA 1
ATOM 514 C C . ALA A 1 66 ? 18.683 5.122 -20.129 1.00 92.50 66 ALA A C 1
ATOM 516 O O . ALA A 1 66 ? 18.577 6.057 -19.336 1.00 92.50 66 ALA A O 1
ATOM 517 N N . ASP A 1 67 ? 18.008 5.083 -21.280 1.00 93.81 67 ASP A N 1
ATOM 518 C CA . ASP A 1 67 ? 17.155 6.168 -21.783 1.00 93.81 67 ASP A CA 1
ATOM 519 C C . ASP A 1 67 ? 15.958 6.438 -20.854 1.00 93.81 67 ASP A C 1
ATOM 521 O O . ASP A 1 67 ? 15.602 7.587 -20.583 1.00 93.81 67 ASP A O 1
ATOM 525 N N . VAL A 1 68 ? 15.334 5.384 -20.316 1.00 90.25 68 VAL A N 1
ATOM 526 C CA . VAL A 1 68 ? 14.236 5.511 -19.344 1.00 90.25 68 VAL A CA 1
ATOM 527 C C . VAL A 1 68 ? 14.736 6.081 -18.016 1.00 90.25 68 VAL A C 1
ATOM 529 O O . VAL A 1 68 ? 14.093 6.973 -17.460 1.00 90.25 68 VAL A O 1
ATOM 532 N N . LYS A 1 69 ? 15.897 5.628 -17.520 1.00 91.25 69 LYS A N 1
ATOM 533 C CA . LYS A 1 69 ? 16.531 6.198 -16.319 1.00 91.25 69 LYS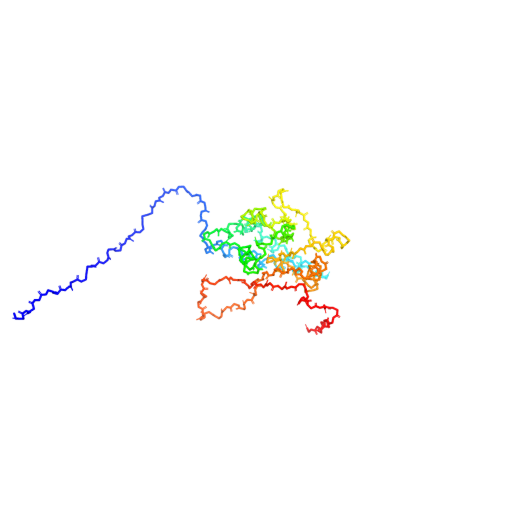 A CA 1
ATOM 534 C C . LYS A 1 69 ? 16.886 7.674 -16.512 1.00 91.25 69 LYS A C 1
ATOM 536 O O . LYS A 1 69 ? 16.646 8.464 -15.600 1.00 91.25 69 LYS A O 1
ATOM 541 N N . HIS A 1 70 ? 17.392 8.054 -17.688 1.00 93.31 70 HIS A N 1
ATOM 542 C CA . HIS A 1 70 ? 17.668 9.448 -18.039 1.00 93.31 70 HIS A CA 1
ATOM 543 C C . HIS A 1 70 ? 16.393 10.291 -17.970 1.00 93.31 70 HIS A C 1
ATOM 545 O O . HIS A 1 70 ? 16.346 11.259 -17.218 1.00 93.31 70 HIS A O 1
ATOM 551 N N . GLN A 1 71 ? 15.318 9.863 -18.639 1.00 90.81 71 GLN A N 1
ATOM 552 C CA . GLN A 1 71 ? 14.038 10.579 -18.614 1.00 90.81 71 GLN A CA 1
ATOM 553 C C . GLN A 1 71 ? 13.418 10.680 -17.214 1.00 90.81 71 GLN A C 1
ATOM 555 O O . GLN A 1 71 ? 12.784 11.683 -16.896 1.00 90.81 71 GLN A O 1
ATOM 560 N N . ILE A 1 72 ? 13.585 9.666 -16.359 1.00 88.25 72 ILE A N 1
ATOM 561 C CA . ILE A 1 72 ? 13.164 9.741 -14.951 1.00 88.25 72 ILE A CA 1
ATOM 562 C C . ILE A 1 72 ? 13.990 10.797 -14.204 1.00 88.25 72 ILE A C 1
ATOM 564 O O . ILE A 1 72 ? 13.420 11.576 -13.443 1.00 88.25 72 ILE A O 1
ATOM 568 N N . SER A 1 73 ? 15.303 10.856 -14.443 1.00 90.69 73 SER A N 1
ATOM 569 C CA . SER A 1 73 ? 16.200 11.864 -13.862 1.00 90.69 73 SER A CA 1
ATOM 570 C C . SER A 1 73 ? 15.842 13.287 -14.313 1.00 90.69 73 SER A C 1
ATOM 572 O O . SER A 1 73 ? 15.706 14.176 -13.477 1.00 90.69 73 SER A O 1
ATOM 574 N N . GLU A 1 74 ? 15.587 13.496 -15.610 1.00 91.31 74 GLU A N 1
ATOM 575 C CA . GLU A 1 74 ? 15.171 14.790 -16.184 1.00 91.31 74 GLU A CA 1
ATOM 576 C C . GLU A 1 74 ? 13.861 15.328 -15.592 1.00 91.31 74 GLU A C 1
ATOM 578 O O . GLU A 1 74 ? 13.663 16.539 -15.515 1.00 91.31 74 GLU A O 1
ATOM 583 N N . LEU A 1 75 ? 12.963 14.444 -15.149 1.00 84.62 75 LEU A N 1
ATOM 584 C CA . LEU A 1 75 ? 11.713 14.826 -14.485 1.00 84.62 75 LEU A CA 1
ATOM 585 C C . LEU A 1 75 ? 11.880 15.129 -12.983 1.00 84.62 75 LEU A C 1
ATOM 587 O O . LEU A 1 75 ? 10.883 15.410 -12.322 1.00 84.62 75 LEU A O 1
ATOM 591 N N . GLY A 1 76 ? 13.101 15.071 -12.439 1.00 85.62 76 GLY A N 1
ATOM 592 C CA . GLY A 1 76 ? 13.397 15.268 -11.012 1.00 85.62 76 GLY A CA 1
ATOM 593 C C . GLY A 1 76 ? 13.480 13.972 -10.191 1.00 85.62 76 GLY A C 1
ATOM 594 O O . GLY A 1 76 ? 13.524 14.011 -8.961 1.00 85.62 76 GLY A O 1
ATOM 595 N N . GLY A 1 77 ? 13.506 12.812 -10.851 1.00 87.50 77 GLY A N 1
ATOM 596 C CA . GLY A 1 77 ? 13.670 11.511 -10.209 1.00 87.50 77 GLY A CA 1
ATOM 597 C C . GLY A 1 77 ? 12.475 11.054 -9.363 1.00 87.50 77 GLY A C 1
ATOM 598 O O . GLY A 1 77 ? 11.397 11.648 -9.356 1.00 87.50 77 GLY A O 1
ATOM 599 N N . LEU A 1 78 ? 12.673 9.958 -8.624 1.00 82.00 78 LEU A N 1
ATOM 600 C CA . LEU A 1 78 ? 11.635 9.387 -7.756 1.00 82.00 78 LEU A CA 1
ATOM 601 C C . LEU A 1 78 ? 11.217 10.347 -6.626 1.00 82.00 78 LEU A C 1
ATOM 603 O O . LEU A 1 78 ? 10.064 10.330 -6.201 1.00 82.00 78 LEU A O 1
ATOM 607 N N . GLU A 1 79 ? 12.137 11.206 -6.185 1.00 83.69 79 GLU A N 1
ATOM 608 C CA . GLU A 1 79 ? 11.889 12.261 -5.202 1.00 83.69 79 GLU A CA 1
ATOM 609 C C . GLU A 1 79 ? 10.789 13.222 -5.656 1.00 83.69 79 GLU A C 1
ATOM 611 O O . GLU A 1 79 ? 9.794 13.400 -4.950 1.00 83.69 79 GLU A O 1
ATOM 616 N N . GLU A 1 80 ? 10.927 13.790 -6.857 1.00 83.88 80 GLU A N 1
ATOM 617 C CA . GLU A 1 80 ? 9.928 14.703 -7.408 1.00 83.88 80 GLU A CA 1
ATOM 618 C C . GLU A 1 80 ? 8.602 13.977 -7.676 1.00 83.88 80 GLU A C 1
ATOM 620 O O . GLU A 1 80 ? 7.536 14.526 -7.396 1.00 83.88 80 GLU A O 1
ATOM 625 N N . TYR A 1 81 ? 8.636 12.709 -8.108 1.00 83.25 81 TYR A N 1
ATOM 626 C CA . TYR A 1 81 ? 7.430 11.881 -8.208 1.00 83.25 81 TYR A CA 1
ATOM 627 C C . TYR A 1 81 ? 6.697 11.730 -6.859 1.00 83.25 81 TYR A C 1
ATOM 629 O O . TYR A 1 81 ? 5.484 11.966 -6.792 1.00 83.25 81 TYR A O 1
ATOM 637 N N . GLN A 1 82 ? 7.398 11.351 -5.783 1.00 82.19 82 GLN A N 1
ATOM 638 C CA . GLN A 1 82 ? 6.799 11.172 -4.454 1.00 82.19 82 GLN A CA 1
ATOM 639 C C . GLN A 1 82 ? 6.290 12.512 -3.900 1.00 82.19 82 GLN A C 1
ATOM 641 O O . GLN A 1 82 ? 5.164 12.576 -3.400 1.00 82.19 82 GLN A O 1
ATOM 646 N N . ARG A 1 83 ? 7.044 13.607 -4.082 1.00 84.00 83 ARG A N 1
ATOM 647 C CA . ARG A 1 83 ? 6.629 14.966 -3.697 1.00 84.00 83 ARG A CA 1
ATOM 648 C C . ARG A 1 83 ? 5.360 15.406 -4.432 1.00 84.00 83 ARG A C 1
ATOM 650 O O . ARG A 1 83 ? 4.391 15.816 -3.791 1.00 84.00 83 ARG A O 1
ATOM 657 N N . LEU A 1 84 ? 5.327 15.296 -5.762 1.00 81.19 84 LEU A N 1
ATOM 658 C CA . LEU A 1 84 ? 4.158 15.657 -6.572 1.00 81.19 84 LEU A CA 1
ATOM 659 C C . LEU A 1 84 ? 2.938 14.798 -6.229 1.00 81.19 84 LEU A C 1
ATOM 661 O O . LEU A 1 84 ? 1.823 15.319 -6.189 1.00 81.19 84 LEU A O 1
ATOM 665 N N . SER A 1 85 ? 3.135 13.512 -5.939 1.00 78.81 85 SER A N 1
ATOM 666 C CA . SER A 1 85 ? 2.058 12.596 -5.549 1.00 78.81 85 SER A CA 1
ATOM 667 C C . SER A 1 85 ? 1.494 12.930 -4.162 1.00 78.81 85 SER A C 1
ATOM 669 O O . SER A 1 85 ? 0.275 12.999 -4.000 1.00 78.81 85 SER A O 1
ATOM 671 N N . ALA A 1 86 ? 2.351 13.261 -3.190 1.00 79.44 86 ALA A N 1
ATOM 672 C CA . ALA A 1 86 ? 1.941 13.714 -1.860 1.00 79.44 86 ALA A CA 1
ATOM 673 C C . ALA A 1 86 ? 1.193 15.065 -1.894 1.00 79.44 86 ALA A C 1
ATOM 675 O O . ALA A 1 86 ? 0.242 15.268 -1.132 1.00 79.44 86 ALA A O 1
ATOM 676 N N . VAL A 1 87 ? 1.567 15.977 -2.801 1.00 77.56 87 VAL A N 1
ATOM 677 C CA . VAL A 1 87 ? 0.808 17.213 -3.086 1.00 77.56 87 VAL A CA 1
ATOM 678 C C . VAL A 1 87 ? -0.492 16.905 -3.846 1.00 77.56 87 VAL A C 1
ATOM 680 O O . VAL A 1 87 ? -1.509 17.557 -3.626 1.00 77.56 87 VAL A O 1
ATOM 683 N N . GLY A 1 88 ? -0.502 15.883 -4.705 1.00 70.38 88 GLY A N 1
ATOM 684 C CA . GLY A 1 88 ? -1.693 15.383 -5.400 1.00 70.38 88 GLY A CA 1
ATOM 685 C C . GLY A 1 88 ? -2.789 14.872 -4.459 1.00 70.38 88 GLY A C 1
ATOM 686 O O . GLY A 1 88 ? -3.963 15.050 -4.761 1.00 70.38 88 GLY A O 1
ATOM 687 N N . GLN A 1 89 ? -2.415 14.335 -3.293 1.00 71.88 89 GLN A N 1
ATOM 688 C CA . GLN A 1 89 ? -3.324 13.955 -2.197 1.00 71.88 89 GLN A CA 1
ATOM 689 C C . GLN A 1 89 ? -3.859 15.158 -1.383 1.00 71.88 89 GLN A C 1
ATOM 691 O O . GLN A 1 89 ? -4.464 14.970 -0.327 1.00 71.88 89 GLN A O 1
ATOM 696 N N . GLY A 1 90 ? -3.612 16.401 -1.812 1.00 65.75 90 GLY A N 1
ATOM 697 C CA . GLY A 1 90 ? -4.113 17.606 -1.148 1.00 65.75 90 GLY A CA 1
ATOM 698 C C . GLY A 1 90 ? -5.643 17.640 -1.035 1.00 65.75 90 GLY A C 1
ATOM 699 O O . GLY A 1 90 ? -6.369 17.130 -1.893 1.00 65.75 90 GLY A O 1
ATOM 700 N N . THR A 1 91 ? -6.166 18.239 0.038 1.00 58.81 91 THR A N 1
ATOM 701 C CA . THR A 1 91 ? -7.619 18.370 0.249 1.00 58.81 91 THR A CA 1
ATOM 702 C C . THR A 1 91 ? -8.286 19.261 -0.802 1.00 58.81 91 THR A C 1
ATOM 704 O O . THR A 1 91 ? -9.449 19.031 -1.122 1.00 58.81 91 THR A O 1
ATOM 707 N N . ASP A 1 92 ? -7.528 20.186 -1.396 1.00 52.38 92 ASP A N 1
ATOM 708 C CA . ASP A 1 92 ? -7.863 21.010 -2.565 1.00 52.38 92 ASP A CA 1
ATOM 709 C C . ASP A 1 92 ? -8.027 20.203 -3.870 1.00 52.38 92 ASP A C 1
ATOM 711 O O . ASP A 1 92 ? -8.542 20.725 -4.855 1.00 52.38 92 ASP A O 1
ATOM 715 N N . ARG A 1 93 ? -7.592 18.935 -3.891 1.00 56.22 93 ARG A N 1
ATOM 716 C CA . ARG A 1 93 ? -7.516 18.069 -5.088 1.00 56.22 93 ARG A CA 1
ATOM 717 C C . ARG A 1 93 ? -8.346 16.786 -4.965 1.00 56.22 93 ARG A C 1
ATOM 719 O O . ARG A 1 93 ? -8.132 15.837 -5.711 1.00 56.22 93 ARG A O 1
ATOM 726 N N . GLY A 1 94 ? -9.289 16.764 -4.020 1.00 55.78 94 GLY A N 1
ATOM 727 C CA . GLY A 1 94 ? -10.129 15.608 -3.676 1.00 55.78 94 GLY A CA 1
ATOM 728 C C . GLY A 1 94 ? -9.631 14.825 -2.453 1.00 55.78 94 GLY A C 1
ATOM 729 O O . GLY A 1 94 ? -10.424 14.224 -1.729 1.00 55.78 94 GLY A O 1
ATOM 730 N N . GLY A 1 95 ? -8.351 14.941 -2.097 1.00 67.19 95 GLY A N 1
ATOM 731 C CA . GLY A 1 95 ? -7.675 14.028 -1.170 1.00 67.19 95 GLY A CA 1
ATOM 732 C C . GLY A 1 95 ? -7.184 12.759 -1.857 1.00 67.19 95 GLY A C 1
ATOM 733 O O . GLY A 1 95 ? -7.374 12.586 -3.061 1.00 67.19 95 GLY A O 1
ATOM 734 N N . GLY A 1 96 ? -6.549 11.872 -1.097 1.00 79.88 96 GLY A N 1
ATOM 735 C CA . GLY A 1 96 ? -6.184 10.560 -1.603 1.00 79.88 96 GLY A CA 1
ATOM 736 C C . GLY A 1 96 ? -7.275 9.512 -1.371 1.00 79.88 96 GLY A C 1
ATOM 737 O O . GLY A 1 96 ? -8.397 9.780 -0.925 1.00 79.88 96 GLY A O 1
ATOM 738 N N . SER A 1 97 ? -6.923 8.277 -1.710 1.00 83.94 97 SER A N 1
ATOM 739 C CA . SER A 1 97 ? -7.761 7.086 -1.571 1.00 83.94 97 SER A CA 1
ATOM 740 C C . SER A 1 97 ? -8.129 6.745 -0.127 1.00 83.94 97 SER A C 1
ATOM 742 O O . SER A 1 97 ? -9.146 6.088 0.091 1.00 83.94 97 SER A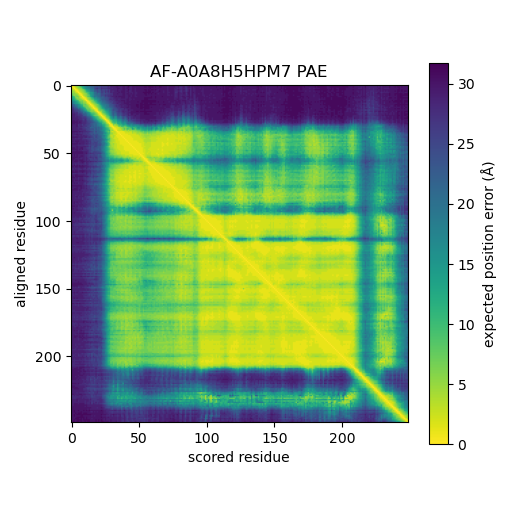 O 1
ATOM 744 N N . GLU A 1 98 ? -7.346 7.203 0.856 1.00 89.06 98 GLU A N 1
ATOM 745 C CA . GLU A 1 98 ? -7.596 6.990 2.285 1.00 89.06 98 GLU A CA 1
ATOM 746 C C . GLU A 1 98 ? -8.996 7.467 2.691 1.00 89.06 98 GLU A C 1
ATOM 748 O O . GLU A 1 98 ? -9.668 6.824 3.496 1.00 89.06 98 GLU A O 1
ATOM 753 N N . LYS A 1 99 ? -9.493 8.550 2.075 1.00 88.94 99 LYS A N 1
ATOM 754 C CA . LYS A 1 99 ? -10.846 9.063 2.326 1.00 88.94 99 LYS A CA 1
ATOM 755 C C . LYS A 1 99 ? -11.942 8.119 1.842 1.00 88.94 99 LYS A C 1
ATOM 757 O O . LYS A 1 99 ? -12.979 8.040 2.494 1.00 88.94 99 LYS A O 1
ATOM 762 N N . VAL A 1 100 ? -11.723 7.420 0.726 1.00 89.75 100 VAL A N 1
ATOM 763 C CA . VAL A 1 100 ? -12.680 6.445 0.175 1.00 89.75 100 VAL A CA 1
ATOM 764 C C . VAL A 1 100 ? -12.759 5.236 1.102 1.00 89.75 100 VAL A C 1
ATOM 766 O O . VAL A 1 100 ? -13.851 4.863 1.526 1.00 89.75 100 VAL A O 1
ATOM 769 N N . LEU A 1 101 ? -11.602 4.700 1.508 1.00 92.56 101 LEU A N 1
ATOM 770 C CA . LEU A 1 101 ? -11.517 3.609 2.479 1.00 92.56 101 LEU A CA 1
ATOM 771 C C . LEU A 1 101 ? -12.181 3.982 3.815 1.00 92.56 101 LEU A C 1
ATOM 773 O O . LEU A 1 101 ? -13.039 3.253 4.307 1.00 92.56 101 LEU A O 1
ATOM 777 N N . ILE A 1 102 ? -11.841 5.142 4.384 1.00 93.06 102 ILE A N 1
ATOM 778 C CA . ILE A 1 102 ? -12.445 5.628 5.632 1.00 93.06 102 ILE A CA 1
ATOM 779 C C . ILE A 1 102 ? -13.952 5.884 5.490 1.00 93.06 102 ILE A C 1
ATOM 781 O O . ILE A 1 102 ? -14.683 5.655 6.453 1.00 93.06 102 ILE A O 1
ATOM 785 N N . GLY A 1 103 ? -14.429 6.329 4.323 1.00 91.31 103 GLY A N 1
ATOM 786 C CA . GLY A 1 103 ? -15.858 6.443 4.021 1.00 91.31 103 GLY A CA 1
ATOM 787 C C . GLY A 1 103 ? -16.560 5.090 4.138 1.00 91.31 103 GLY A C 1
ATOM 788 O O . GLY A 1 103 ? -17.420 4.917 4.996 1.00 91.31 103 GLY A O 1
ATOM 789 N N . TRP A 1 104 ? -16.097 4.091 3.388 1.00 93.25 104 TRP A N 1
ATOM 790 C CA . TRP A 1 104 ? -16.679 2.745 3.408 1.00 93.25 104 TRP A CA 1
ATOM 791 C C . TRP A 1 104 ? -16.588 2.055 4.776 1.00 93.25 104 TRP A C 1
ATOM 793 O O . TRP A 1 104 ? -17.551 1.433 5.225 1.00 93.25 104 TRP A O 1
ATOM 803 N N . LEU A 1 105 ? -15.474 2.210 5.499 1.00 93.75 105 LEU A N 1
ATOM 804 C CA . LEU A 1 105 ? -15.353 1.729 6.882 1.00 93.75 105 LEU A CA 1
ATOM 805 C C . LEU A 1 105 ? -16.361 2.417 7.820 1.00 93.75 105 LEU A C 1
ATOM 807 O O . LEU A 1 105 ? -16.856 1.796 8.767 1.00 93.75 105 LEU A O 1
ATOM 811 N N . LYS A 1 106 ? -16.704 3.688 7.570 1.00 93.50 106 LYS A N 1
ATOM 812 C CA . LYS A 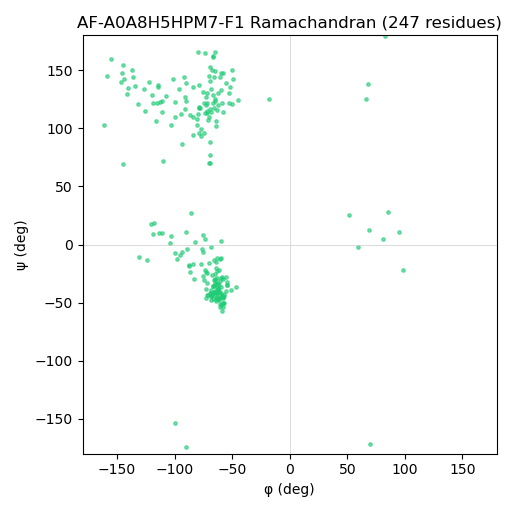1 106 ? -17.751 4.379 8.328 1.00 93.50 106 LYS A CA 1
ATOM 813 C C . LYS A 1 106 ? -19.144 3.860 7.990 1.00 93.50 106 LYS A C 1
ATOM 815 O O . LYS A 1 106 ? -19.899 3.598 8.927 1.00 93.50 106 LYS A O 1
ATOM 820 N N . ASP A 1 107 ? -19.440 3.646 6.713 1.00 92.62 107 ASP A N 1
ATOM 821 C CA . ASP A 1 107 ? -20.730 3.130 6.236 1.00 92.62 107 ASP A CA 1
ATOM 822 C C . ASP A 1 107 ? -21.009 1.715 6.776 1.00 92.62 107 ASP A C 1
ATOM 824 O O . ASP A 1 107 ? -22.105 1.432 7.255 1.00 92.62 107 ASP A O 1
ATOM 828 N N . MET A 1 108 ? -19.982 0.859 6.845 1.00 91.06 108 MET A N 1
ATOM 829 C CA . MET A 1 108 ? -20.033 -0.461 7.500 1.00 91.06 108 MET A CA 1
ATOM 830 C C . MET A 1 108 ? -20.054 -0.409 9.043 1.00 91.06 108 MET A C 1
ATOM 832 O O . MET A 1 108 ? -19.947 -1.440 9.713 1.00 91.06 108 MET A O 1
ATOM 836 N N . GLY A 1 109 ? -20.131 0.783 9.641 1.00 92.56 109 GLY A N 1
ATOM 837 C CA . GLY A 1 109 ? -20.206 0.971 11.090 1.00 92.56 109 GLY A CA 1
ATOM 838 C C . GLY A 1 109 ? -18.933 0.616 11.866 1.00 92.56 109 GLY A C 1
ATOM 839 O O . GLY A 1 109 ? -18.988 0.559 13.092 1.00 92.56 109 GLY A O 1
ATOM 840 N N . VAL A 1 110 ? -17.784 0.409 11.206 1.00 91.88 110 VAL A N 1
ATOM 841 C CA . VAL A 1 110 ? -16.520 0.001 11.860 1.00 91.88 110 VAL A CA 1
ATOM 842 C C . VAL A 1 110 ? -16.107 1.005 12.937 1.00 91.88 110 VAL A C 1
ATOM 844 O O . VAL A 1 110 ? -15.785 0.615 14.053 1.00 91.88 110 VAL A O 1
ATOM 847 N N . HIS A 1 111 ? -16.239 2.299 12.644 1.00 92.81 111 HIS A N 1
ATOM 848 C CA . HIS A 1 111 ? -15.969 3.403 13.573 1.00 92.81 111 HIS A CA 1
ATOM 849 C C . HIS A 1 111 ? -16.828 3.431 14.854 1.00 92.81 111 HIS A C 1
ATOM 851 O O . HIS A 1 111 ? -16.537 4.217 15.752 1.00 92.81 111 HIS A O 1
ATOM 857 N N . LYS A 1 112 ? -17.904 2.634 14.926 1.00 91.44 112 LYS A N 1
ATOM 858 C CA . LYS A 1 112 ? -18.793 2.523 16.098 1.00 91.44 112 LYS A CA 1
ATOM 859 C C . LYS A 1 112 ? -18.486 1.298 16.961 1.00 91.44 112 LYS A C 1
ATOM 861 O O . LYS A 1 112 ? -19.104 1.136 18.010 1.00 91.44 112 LYS A O 1
ATOM 866 N N . ARG A 1 113 ? -17.591 0.412 16.511 1.00 87.56 113 ARG A N 1
ATOM 867 C CA . ARG A 1 113 ? -17.211 -0.794 17.252 1.00 87.56 113 ARG A CA 1
ATOM 868 C C . ARG A 1 113 ? -16.410 -0.393 18.493 1.00 87.56 113 ARG A C 1
ATOM 870 O O . ARG A 1 113 ? -15.593 0.525 18.445 1.00 87.56 113 ARG A O 1
ATOM 877 N N . CYS A 1 114 ? -16.659 -1.078 19.604 1.00 74.50 114 CYS A N 1
ATOM 878 C CA . CYS A 1 114 ? -15.816 -0.973 20.793 1.00 74.50 114 CYS A CA 1
ATOM 879 C C . CYS A 1 114 ? -14.418 -1.567 20.514 1.00 74.50 114 CYS A C 1
ATOM 881 O O . CYS A 1 114 ? -14.279 -2.325 19.553 1.00 74.50 114 CYS A O 1
ATOM 883 N N . PRO A 1 115 ? -13.397 -1.249 21.338 1.00 78.81 115 PRO A N 1
ATOM 884 C CA . PRO A 1 115 ? -12.049 -1.800 21.193 1.00 78.81 115 PRO A CA 1
ATOM 885 C C . PRO A 1 115 ? -12.019 -3.338 21.057 1.00 78.81 115 PRO A C 1
ATOM 887 O O . PRO A 1 115 ? -12.865 -4.005 21.659 1.00 78.81 115 PRO A O 1
ATOM 890 N N . PRO A 1 116 ? -11.033 -3.916 20.341 1.00 89.31 116 PRO A N 1
ATOM 891 C CA . PRO A 1 116 ? -9.814 -3.281 19.819 1.00 89.31 116 PRO A CA 1
ATOM 892 C C . PRO A 1 116 ? -10.038 -2.351 18.613 1.00 89.31 116 PRO A C 1
ATOM 894 O O . PRO A 1 116 ? -11.091 -2.354 17.983 1.00 89.31 116 PRO A O 1
ATOM 897 N N . LYS A 1 117 ? -9.034 -1.518 18.309 1.00 95.75 117 LYS A N 1
ATOM 898 C CA . LYS A 1 117 ? -9.014 -0.704 17.082 1.00 95.75 117 LYS A CA 1
ATOM 899 C C . LYS A 1 117 ? -8.824 -1.599 15.855 1.00 95.75 117 LYS A C 1
ATOM 901 O O . LYS A 1 117 ? -8.168 -2.632 15.947 1.00 95.75 117 LYS A O 1
ATOM 906 N N . LEU A 1 118 ? -9.323 -1.151 14.703 1.00 96.56 118 LEU A N 1
ATOM 907 C CA . LEU A 1 118 ? -9.070 -1.785 13.408 1.00 96.56 118 LEU A CA 1
ATOM 908 C C . LEU A 1 118 ? -7.569 -1.716 13.076 1.00 96.56 118 LEU A C 1
ATOM 910 O O . LEU A 1 118 ? -7.067 -0.609 12.878 1.00 96.56 118 LEU A O 1
ATOM 914 N N . ARG A 1 119 ? -6.869 -2.854 12.972 1.00 97.81 119 ARG A N 1
ATOM 915 C CA . ARG A 1 119 ? -5.465 -2.897 12.529 1.00 97.81 119 ARG A CA 1
ATOM 916 C C . ARG A 1 119 ? -5.411 -2.806 11.005 1.00 97.81 119 ARG A C 1
ATOM 918 O O . ARG A 1 119 ? -5.840 -3.730 10.311 1.00 97.81 119 ARG A O 1
ATOM 925 N N . LEU A 1 120 ? -4.885 -1.696 10.495 1.00 97.88 120 LEU A N 1
ATOM 926 C CA . LEU A 1 120 ? -4.761 -1.391 9.071 1.00 97.88 120 LEU A CA 1
ATOM 927 C C . LEU A 1 120 ? -3.288 -1.371 8.642 1.00 97.88 120 LEU A C 1
ATOM 929 O O . LEU A 1 120 ? -2.506 -0.560 9.140 1.00 97.88 120 LEU A O 1
ATOM 933 N N . LEU A 1 121 ? -2.932 -2.199 7.661 1.00 98.12 121 LEU A N 1
ATOM 934 C CA . LEU A 1 121 ? -1.673 -2.074 6.924 1.00 98.12 121 LEU A CA 1
ATOM 935 C 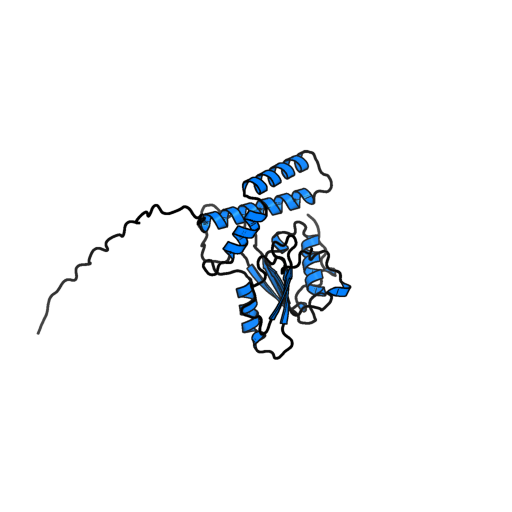C . LEU A 1 121 ? -1.890 -1.182 5.692 1.00 98.12 121 LEU A C 1
ATOM 937 O O . LEU A 1 121 ? -2.660 -1.537 4.800 1.00 98.12 121 LEU A O 1
ATOM 941 N N . GLU A 1 122 ? -1.214 -0.037 5.630 1.00 97.19 122 GLU A N 1
ATOM 942 C CA . GLU A 1 122 ? -1.194 0.844 4.453 1.00 97.19 122 GLU A CA 1
ATOM 943 C C . GLU A 1 122 ? 0.101 0.594 3.677 1.00 97.19 122 GLU A C 1
ATOM 945 O O . GLU A 1 122 ? 1.177 0.973 4.137 1.00 97.19 122 GLU A O 1
ATOM 950 N N . VAL A 1 123 ? 0.001 -0.025 2.500 1.00 96.44 123 VAL A N 1
ATOM 951 C CA . VAL A 1 123 ? 1.147 -0.275 1.614 1.00 96.44 123 VAL A CA 1
ATOM 952 C C . VAL A 1 123 ? 1.215 0.827 0.556 1.00 96.44 123 VAL A C 1
ATOM 954 O O . VAL A 1 123 ? 0.202 1.157 -0.061 1.00 96.44 123 VAL A O 1
ATOM 957 N N . GLY A 1 124 ? 2.407 1.376 0.313 1.00 92.44 124 GLY A N 1
ATOM 958 C CA . GLY A 1 124 ? 2.612 2.512 -0.595 1.00 92.44 124 GLY A CA 1
ATOM 959 C C . GLY A 1 124 ? 2.401 3.877 0.073 1.00 92.44 124 GLY A C 1
ATOM 960 O O . GLY A 1 124 ? 1.954 4.830 -0.573 1.00 92.44 124 GLY A O 1
ATOM 961 N N . ALA A 1 125 ? 2.635 3.967 1.385 1.00 92.69 125 ALA A N 1
ATOM 962 C CA . ALA A 1 125 ? 2.335 5.154 2.173 1.00 92.69 125 ALA A CA 1
ATOM 963 C C . ALA A 1 125 ? 3.266 6.334 1.823 1.00 92.69 125 ALA A C 1
ATOM 965 O O . ALA A 1 125 ? 4.465 6.310 2.085 1.00 92.69 125 ALA A O 1
ATOM 966 N N . LEU A 1 126 ? 2.692 7.426 1.303 1.00 87.75 126 LEU A N 1
ATOM 967 C CA . LEU A 1 126 ? 3.429 8.673 1.029 1.00 87.75 126 LEU A CA 1
ATOM 968 C C . LEU A 1 126 ? 3.502 9.629 2.231 1.00 87.75 126 LEU A C 1
ATOM 970 O O . LEU A 1 126 ? 4.311 10.558 2.229 1.00 87.75 126 LEU A O 1
ATOM 974 N N . LYS A 1 127 ? 2.632 9.449 3.233 1.00 88.62 127 LYS A N 1
ATOM 975 C CA . LYS A 1 127 ? 2.546 10.278 4.444 1.00 88.62 127 LYS A CA 1
ATOM 976 C C . LYS A 1 127 ? 2.188 9.410 5.653 1.00 88.62 127 LYS A C 1
ATOM 978 O O . LYS A 1 127 ? 1.342 8.525 5.515 1.00 88.62 127 LYS A O 1
ATOM 983 N N . PRO A 1 128 ? 2.760 9.678 6.839 1.00 89.44 128 PRO A N 1
ATOM 984 C CA . PRO A 1 128 ? 2.492 8.897 8.047 1.00 89.44 128 PRO A CA 1
ATOM 985 C C . PRO A 1 128 ? 1.102 9.178 8.641 1.00 89.44 128 PRO A C 1
ATOM 987 O O . PRO A 1 128 ? 0.579 8.378 9.410 1.00 89.44 128 PRO A O 1
ATOM 990 N N . ASP A 1 129 ? 0.503 10.329 8.323 1.00 89.94 129 ASP A N 1
ATOM 991 C CA . ASP A 1 129 ? -0.646 10.897 9.028 1.00 89.94 129 ASP A CA 1
ATOM 992 C C . ASP A 1 129 ? -1.952 10.895 8.214 1.00 89.94 129 ASP A C 1
ATOM 994 O O . ASP A 1 129 ? -2.959 11.429 8.684 1.00 89.94 129 ASP A O 1
ATOM 998 N N . ASN A 1 130 ? -1.982 10.221 7.054 1.00 89.38 130 ASN A N 1
ATOM 999 C CA . ASN A 1 130 ? -3.170 10.054 6.195 1.00 89.38 130 ASN A CA 1
ATOM 1000 C C . ASN A 1 130 ? -4.436 9.649 6.983 1.00 89.38 130 ASN A C 1
ATOM 1002 O O . ASN A 1 130 ? -5.538 10.123 6.708 1.00 89.38 130 ASN A O 1
ATOM 1006 N N . TYR A 1 131 ? -4.269 8.824 8.018 1.00 92.88 131 TYR A N 1
ATOM 1007 C CA . TYR A 1 131 ? -5.350 8.289 8.849 1.00 92.88 131 TYR A CA 1
ATOM 1008 C C . TYR A 1 131 ? -5.496 8.968 10.223 1.00 92.88 131 TYR A C 1
ATOM 1010 O O . TYR A 1 131 ? -6.307 8.535 11.044 1.00 92.88 131 TYR A O 1
ATOM 1018 N N . ARG A 1 132 ? -4.765 10.061 10.497 1.00 92.31 132 ARG A N 1
ATOM 1019 C CA . ARG A 1 132 ? -4.716 10.731 11.816 1.00 92.31 132 ARG A CA 1
ATOM 1020 C C . ARG A 1 132 ? -6.098 11.115 12.357 1.00 92.31 132 ARG A C 1
ATOM 1022 O O . ARG A 1 132 ? -6.341 11.011 13.559 1.00 92.31 132 ARG A O 1
ATOM 1029 N N . SER A 1 133 ? -7.017 11.493 11.468 1.00 90.88 133 SER A N 1
ATOM 1030 C CA . SER A 1 133 ? -8.417 11.836 11.776 1.00 90.88 133 SER A CA 1
ATOM 1031 C C . SER A 1 133 ? -9.253 10.672 12.334 1.00 90.88 133 SER A C 1
ATOM 1033 O O . SER A 1 133 ? -10.330 10.899 12.879 1.00 90.88 133 SER A O 1
ATOM 1035 N N . CYS A 1 134 ? -8.768 9.436 12.196 1.00 93.38 134 CYS A N 1
ATOM 1036 C CA . CYS A 1 134 ? -9.444 8.200 12.591 1.00 93.38 134 CYS A CA 1
ATOM 1037 C C . CYS A 1 134 ? -8.668 7.409 13.662 1.00 93.38 134 CYS A C 1
ATOM 1039 O O . CYS A 1 134 ? -9.063 6.303 14.020 1.00 93.38 134 CYS A O 1
ATOM 1041 N N . SER A 1 135 ? -7.608 7.999 14.225 1.00 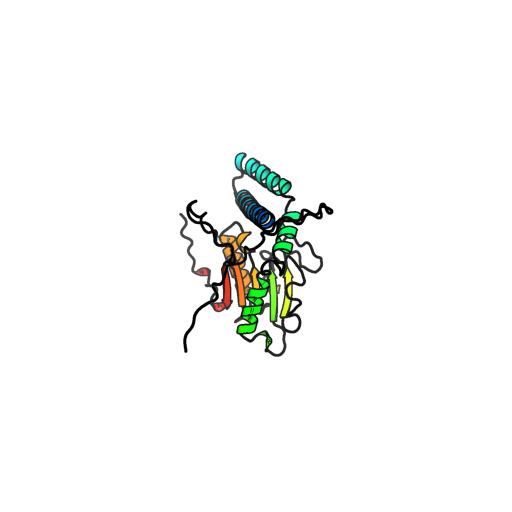93.75 135 SER A N 1
ATOM 1042 C CA . SER A 1 135 ? -6.704 7.386 15.215 1.00 93.75 135 SER A CA 1
ATOM 1043 C C . SER A 1 135 ? -7.366 6.923 16.524 1.00 93.75 135 SER A C 1
ATOM 1045 O O . SER A 1 135 ? -6.747 6.192 17.300 1.00 93.75 135 SER A O 1
ATOM 1047 N N . SER A 1 136 ? -8.619 7.304 16.792 1.00 94.56 136 SER A N 1
ATOM 1048 C CA . SER A 1 136 ? -9.408 6.777 17.913 1.00 94.56 136 SER A CA 1
ATOM 1049 C C . SER A 1 136 ? -9.931 5.352 17.683 1.00 94.56 136 SER A C 1
ATOM 1051 O O . SER A 1 136 ? -10.100 4.628 18.660 1.00 94.56 136 SER A O 1
ATOM 1053 N N . TRP A 1 137 ? -10.141 4.929 16.430 1.00 95.75 137 TRP A N 1
ATOM 1054 C CA . TRP A 1 137 ? -10.752 3.634 16.076 1.00 95.75 137 TRP A CA 1
ATOM 1055 C C . TRP A 1 137 ? -9.974 2.824 15.023 1.00 95.75 137 TRP A C 1
ATOM 1057 O O . TRP A 1 137 ? -10.257 1.641 14.843 1.00 95.75 137 TRP A O 1
ATOM 1067 N N . VAL A 1 138 ? -8.970 3.421 14.374 1.00 96.56 138 VAL A N 1
ATOM 1068 C CA . VAL A 1 138 ? -8.007 2.737 13.495 1.00 96.56 138 VAL A CA 1
ATOM 1069 C C . VAL A 1 138 ? -6.613 2.811 14.115 1.00 96.56 138 VAL A C 1
ATOM 1071 O O . VAL A 1 138 ? -6.206 3.862 14.615 1.00 96.56 138 VAL A O 1
ATOM 1074 N N . ASP A 1 139 ? -5.895 1.695 14.069 1.00 96.38 139 ASP A N 1
ATOM 1075 C CA . ASP A 1 139 ? -4.465 1.591 14.339 1.00 96.38 139 ASP A CA 1
ATOM 1076 C C . ASP A 1 139 ? -3.749 1.273 13.020 1.00 96.38 139 ASP A C 1
ATOM 1078 O O . ASP A 1 139 ? -4.129 0.326 12.332 1.00 96.38 139 ASP A O 1
ATOM 1082 N N . VAL A 1 140 ? -2.783 2.099 12.609 1.00 96.94 140 VAL A N 1
ATOM 1083 C CA . VAL A 1 140 ? -2.221 2.050 11.248 1.00 96.94 140 VAL A CA 1
ATOM 1084 C C . VAL A 1 140 ? -0.735 1.757 11.276 1.00 96.94 140 VAL A C 1
ATOM 1086 O O . VAL A 1 140 ? 0.034 2.478 11.904 1.00 96.94 140 VAL A O 1
ATOM 1089 N N . THR A 1 141 ? -0.332 0.754 10.501 1.00 97.44 141 THR A N 1
ATOM 1090 C CA . THR A 1 141 ? 1.062 0.503 10.131 1.00 97.44 141 THR A CA 1
ATOM 1091 C C . THR A 1 141 ? 1.281 0.969 8.687 1.00 97.44 141 THR A C 1
ATOM 1093 O O . THR A 1 141 ? 0.834 0.289 7.763 1.00 97.44 141 THR A O 1
ATOM 1096 N N . PRO A 1 142 ? 1.905 2.139 8.457 1.00 97.25 142 PRO A N 1
ATOM 1097 C CA . PRO A 1 142 ? 2.254 2.600 7.118 1.00 97.25 142 PRO A CA 1
ATOM 1098 C C . PRO A 1 142 ? 3.592 2.008 6.655 1.00 97.25 142 PRO A C 1
ATOM 1100 O O . PRO A 1 142 ? 4.576 2.020 7.396 1.00 97.25 142 PRO A O 1
ATOM 1103 N N . MET A 1 143 ? 3.635 1.540 5.409 1.00 96.31 143 MET A N 1
ATOM 1104 C CA . MET A 1 143 ? 4.788 0.902 4.771 1.00 96.31 143 MET A CA 1
ATOM 1105 C C . MET A 1 143 ? 4.976 1.422 3.340 1.00 96.31 143 MET A C 1
ATOM 1107 O O . MET A 1 143 ? 3.999 1.656 2.627 1.00 96.31 143 MET A O 1
ATOM 1111 N N . ASP A 1 144 ? 6.219 1.567 2.891 1.00 94.38 144 ASP A N 1
ATOM 1112 C CA . ASP A 1 144 ? 6.568 1.867 1.498 1.00 94.38 144 ASP A CA 1
ATOM 1113 C C . ASP A 1 144 ? 7.874 1.157 1.102 1.00 94.38 144 ASP A C 1
ATOM 1115 O O . ASP A 1 144 ? 8.712 0.871 1.951 1.00 94.38 144 ASP A O 1
ATOM 1119 N N . LEU A 1 145 ? 8.066 0.875 -0.190 1.00 89.44 145 LEU A N 1
ATOM 1120 C CA . LEU A 1 145 ? 9.282 0.220 -0.692 1.00 89.44 145 LEU A CA 1
ATOM 1121 C C . LEU A 1 145 ? 10.514 1.147 -0.656 1.00 89.44 145 LEU A C 1
ATOM 1123 O O . LEU A 1 145 ? 11.646 0.668 -0.677 1.00 89.44 145 LEU A O 1
ATOM 1127 N N . ARG A 1 146 ? 10.300 2.469 -0.694 1.00 87.38 146 ARG A N 1
ATOM 1128 C CA . ARG A 1 146 ? 11.322 3.528 -0.702 1.00 87.38 146 ARG A CA 1
ATOM 1129 C C . ARG A 1 146 ? 10.797 4.721 0.093 1.00 87.38 146 ARG A C 1
ATOM 1131 O O . ARG A 1 146 ? 10.445 5.768 -0.466 1.00 87.38 146 ARG A O 1
ATOM 1138 N N . SER A 1 147 ? 10.693 4.513 1.399 1.00 88.31 147 SER A N 1
ATOM 1139 C CA . SER A 1 147 ? 10.132 5.468 2.340 1.00 88.31 147 SER A CA 1
ATOM 1140 C C . SER A 1 147 ? 10.922 6.775 2.339 1.00 88.31 147 SER A C 1
ATOM 1142 O O . SER A 1 147 ? 12.144 6.817 2.229 1.00 88.31 147 SER A O 1
ATOM 1144 N N . ARG A 1 148 ? 10.204 7.886 2.509 1.00 84.75 148 ARG A N 1
ATOM 1145 C CA . ARG A 1 148 ? 10.802 9.215 2.717 1.00 84.75 148 ARG A CA 1
ATOM 1146 C C . ARG A 1 148 ? 10.534 9.781 4.106 1.00 84.75 148 ARG A C 1
ATOM 1148 O O . ARG A 1 148 ? 10.774 10.964 4.339 1.00 84.75 148 ARG A O 1
ATOM 1155 N N . HIS A 1 149 ? 9.998 8.972 5.018 1.00 88.75 149 HIS A N 1
ATOM 1156 C CA . HIS A 1 149 ? 9.582 9.436 6.334 1.00 88.75 149 HIS A CA 1
ATOM 1157 C C . HIS A 1 149 ? 9.909 8.394 7.416 1.00 88.75 149 HIS A C 1
ATOM 1159 O O . HIS A 1 149 ? 9.490 7.249 7.279 1.00 88.75 149 HIS A O 1
ATOM 1165 N N . PRO A 1 150 ? 10.575 8.760 8.530 1.00 91.25 150 PRO A N 1
ATOM 1166 C CA . PRO A 1 150 ? 11.031 7.793 9.540 1.00 91.25 150 PRO A CA 1
ATOM 1167 C C . PRO A 1 150 ? 9.893 7.048 10.256 1.00 91.25 150 PRO A C 1
ATOM 1169 O O . PRO A 1 150 ? 10.112 5.988 10.826 1.00 91.25 150 PRO A O 1
ATOM 1172 N N . SER A 1 151 ? 8.671 7.589 10.229 1.00 94.12 151 SER A N 1
ATOM 1173 C CA . SER A 1 151 ? 7.458 6.926 10.744 1.00 94.12 151 SER A CA 1
ATOM 1174 C C . SER A 1 151 ? 6.711 6.076 9.704 1.00 94.12 151 SER A C 1
ATOM 1176 O O . SER A 1 151 ? 5.572 5.700 9.958 1.00 94.12 151 SER A O 1
ATOM 1178 N N . ILE A 1 152 ? 7.298 5.831 8.529 1.00 95.62 152 ILE A N 1
ATOM 1179 C CA . ILE A 1 152 ? 6.789 4.910 7.504 1.00 95.62 152 ILE A CA 1
ATOM 1180 C C . ILE A 1 152 ? 7.844 3.824 7.310 1.00 95.62 152 ILE A C 1
ATOM 1182 O O . ILE A 1 152 ? 8.993 4.131 6.987 1.00 95.62 152 ILE A O 1
ATOM 1186 N N . LEU A 1 153 ? 7.446 2.571 7.516 1.00 95.62 153 LEU A N 1
ATOM 1187 C CA . LEU A 1 153 ? 8.317 1.403 7.447 1.00 95.62 153 LEU A CA 1
ATOM 1188 C C . LEU A 1 153 ? 8.833 1.204 6.015 1.00 95.62 153 LEU A C 1
ATOM 1190 O O . LEU A 1 153 ? 8.040 0.982 5.101 1.00 95.62 153 LEU A O 1
ATOM 1194 N N . GLU A 1 154 ? 10.150 1.292 5.816 1.00 95.69 154 GLU A N 1
ATOM 1195 C CA . GLU A 1 154 ? 10.771 0.957 4.532 1.00 95.69 154 GLU A CA 1
ATOM 1196 C C . GLU A 1 154 ? 10.925 -0.562 4.412 1.00 95.69 154 GLU A C 1
ATOM 1198 O O . GLU A 1 154 ? 11.796 -1.149 5.052 1.00 95.69 154 GLU A O 1
ATOM 1203 N N . GLN A 1 155 ? 10.051 -1.204 3.634 1.00 94.69 155 GLN A N 1
ATOM 1204 C CA . GLN A 1 155 ? 10.048 -2.657 3.460 1.00 94.69 155 GLN A CA 1
ATOM 1205 C C . GLN A 1 155 ? 9.325 -3.064 2.169 1.00 94.69 155 GLN A C 1
ATOM 1207 O O . GLN A 1 155 ? 8.332 -2.451 1.771 1.00 94.69 155 GLN A O 1
ATOM 1212 N N . ASP A 1 156 ? 9.801 -4.126 1.512 1.00 93.94 156 ASP A N 1
ATOM 1213 C CA . ASP A 1 156 ? 9.086 -4.729 0.386 1.00 93.94 156 ASP A CA 1
ATOM 1214 C C . ASP A 1 156 ? 7.943 -5.618 0.898 1.00 93.94 156 ASP A C 1
ATOM 1216 O O . ASP A 1 156 ? 8.170 -6.633 1.557 1.00 93.94 156 ASP A O 1
ATOM 1220 N N . PHE A 1 157 ? 6.704 -5.272 0.539 1.00 96.56 157 PHE A N 1
ATOM 1221 C CA . PHE A 1 157 ? 5.522 -6.076 0.853 1.00 96.56 157 PHE A CA 1
ATOM 1222 C C . PHE A 1 157 ? 5.609 -7.513 0.296 1.00 96.56 157 PHE A C 1
ATOM 1224 O O . PHE A 1 157 ? 5.058 -8.451 0.870 1.00 96.56 157 PHE A O 1
ATOM 1231 N N . LEU A 1 158 ? 6.318 -7.716 -0.821 1.00 94.12 158 LEU A N 1
ATOM 1232 C CA . LEU A 1 158 ? 6.558 -9.042 -1.394 1.00 94.12 158 LEU A CA 1
ATOM 1233 C C . LEU A 1 158 ? 7.610 -9.859 -0.618 1.00 94.12 158 LEU A C 1
ATOM 1235 O O . LEU A 1 158 ? 7.800 -11.037 -0.934 1.00 94.12 158 LEU A O 1
ATOM 1239 N N . GLN A 1 159 ? 8.277 -9.271 0.374 1.00 94.69 159 GLN A N 1
ATOM 1240 C CA . GLN A 1 159 ? 9.289 -9.904 1.227 1.00 94.69 159 GLN A CA 1
ATOM 1241 C C . GLN A 1 159 ? 8.870 -9.926 2.709 1.00 94.69 159 GLN A C 1
ATOM 1243 O O . GLN A 1 159 ? 9.715 -10.098 3.579 1.00 94.69 159 GLN A O 1
ATOM 1248 N N . LEU A 1 160 ? 7.579 -9.747 3.017 1.00 94.81 160 LEU A N 1
ATOM 1249 C CA . LEU A 1 160 ? 7.077 -9.966 4.376 1.00 94.81 160 LEU A CA 1
ATOM 1250 C C . LEU A 1 160 ? 7.061 -11.461 4.702 1.00 94.81 160 LEU A C 1
ATOM 1252 O O . LEU A 1 160 ? 6.520 -12.261 3.933 1.00 94.81 160 LEU A O 1
ATOM 1256 N N . GLU A 1 161 ? 7.617 -11.811 5.860 1.00 93.56 161 GLU A N 1
ATOM 1257 C CA . GLU A 1 161 ? 7.642 -13.183 6.361 1.00 93.56 161 GLU A CA 1
ATOM 1258 C C . GLU A 1 161 ? 6.230 -13.650 6.734 1.00 93.56 161 GLU A C 1
ATOM 1260 O O . GLU A 1 161 ? 5.454 -12.937 7.380 1.00 93.56 161 GLU A O 1
ATOM 1265 N N . MET A 1 162 ? 5.875 -14.860 6.304 1.00 92.44 162 MET A N 1
ATOM 1266 C CA . MET A 1 162 ? 4.502 -15.358 6.404 1.00 92.44 162 MET A CA 1
ATOM 1267 C C . MET A 1 162 ? 4.097 -15.597 7.862 1.00 92.44 162 MET A C 1
ATOM 1269 O O . MET A 1 162 ? 2.983 -15.279 8.276 1.00 92.44 162 MET A O 1
ATOM 1273 N N . GLU A 1 163 ? 5.033 -16.105 8.652 1.00 92.56 163 GLU A N 1
ATOM 1274 C CA . GLU A 1 163 ? 4.897 -16.460 10.060 1.00 92.56 163 GLU A CA 1
ATOM 1275 C C . GLU A 1 163 ? 4.635 -15.229 10.942 1.00 92.56 163 GLU A C 1
ATOM 1277 O O . GLU A 1 163 ? 3.935 -15.328 11.948 1.00 92.56 163 GLU A O 1
ATOM 1282 N N . GLU A 1 164 ? 5.144 -14.055 10.552 1.00 93.50 164 GLU A N 1
ATOM 1283 C CA . GLU A 1 164 ? 4.977 -12.805 11.301 1.00 93.50 164 GLU A CA 1
ATOM 1284 C C . GLU A 1 164 ? 3.707 -12.027 10.944 1.00 93.50 164 GLU A C 1
ATOM 1286 O O . GLU A 1 164 ? 3.314 -11.129 11.699 1.00 93.50 164 GLU A O 1
ATOM 1291 N N . HIS A 1 165 ? 3.099 -12.309 9.787 1.00 95.94 165 HIS A N 1
ATOM 1292 C CA . HIS A 1 165 ? 2.032 -11.491 9.204 1.00 95.94 165 HIS A CA 1
ATOM 1293 C C . HIS A 1 165 ? 0.725 -12.233 8.901 1.00 95.94 165 HIS A C 1
ATOM 1295 O O . HIS A 1 165 ? -0.284 -11.557 8.689 1.00 95.94 165 HIS A O 1
ATOM 1301 N N . ARG A 1 166 ? 0.701 -13.573 8.923 1.00 96.31 166 ARG A N 1
ATOM 1302 C CA . ARG A 1 166 ? -0.515 -14.382 8.737 1.00 96.31 166 ARG A CA 1
ATOM 1303 C C . ARG A 1 166 ? -1.637 -13.950 9.686 1.00 96.31 166 ARG A C 1
ATOM 1305 O O . ARG A 1 166 ? -1.419 -13.824 10.888 1.00 96.31 166 ARG A O 1
ATOM 1312 N N . GLU A 1 167 ? -2.833 -13.731 9.136 1.00 96.44 167 GLU A N 1
ATOM 1313 C CA . GLU A 1 167 ? -4.061 -13.364 9.868 1.00 96.44 167 GLU A CA 1
ATOM 1314 C C . GLU A 1 167 ? -3.922 -12.161 10.839 1.00 96.44 167 GLU A C 1
ATOM 1316 O O . GLU A 1 167 ? -4.668 -12.011 11.812 1.00 96.44 167 GLU A O 1
ATOM 1321 N N . LYS A 1 168 ? -2.962 -11.264 10.581 1.00 96.75 168 LYS A N 1
ATOM 1322 C CA . LYS A 1 168 ? -2.581 -10.165 11.484 1.00 96.75 168 LYS A CA 1
ATOM 1323 C C . LYS A 1 168 ? -3.410 -8.897 11.320 1.00 96.75 168 LYS A C 1
ATOM 1325 O O . LYS A 1 168 ? -3.467 -8.101 12.258 1.00 96.75 168 LYS A O 1
ATOM 1330 N N . TRP A 1 169 ? -4.027 -8.683 10.161 1.00 97.94 169 TRP A N 1
ATOM 1331 C CA . TRP A 1 169 ? -4.663 -7.406 9.826 1.00 97.94 169 TRP A CA 1
ATOM 1332 C C . TRP A 1 169 ? -6.175 -7.531 9.687 1.00 97.94 169 TRP A C 1
ATOM 1334 O O . TRP A 1 169 ? -6.679 -8.431 9.019 1.00 97.94 169 TRP A O 1
ATOM 1344 N N . ASP A 1 170 ? -6.900 -6.581 10.276 1.00 97.44 170 ASP A N 1
ATOM 1345 C CA . ASP A 1 170 ? -8.336 -6.414 10.047 1.00 97.44 170 ASP A CA 1
ATOM 1346 C C . ASP A 1 170 ? -8.601 -5.790 8.665 1.00 97.44 170 ASP A C 1
ATOM 1348 O O . ASP A 1 170 ? -9.633 -6.049 8.041 1.00 97.44 170 ASP A O 1
ATOM 1352 N N . ALA A 1 171 ? -7.670 -4.962 8.178 1.00 97.44 171 ALA A N 1
ATOM 1353 C CA . ALA A 1 171 ? -7.705 -4.388 6.841 1.00 97.44 171 ALA A CA 1
ATOM 1354 C C . ALA A 1 171 ? -6.301 -4.217 6.234 1.00 97.44 171 ALA A C 1
ATOM 1356 O O . ALA A 1 171 ? -5.335 -3.906 6.932 1.00 97.44 171 ALA A O 1
ATOM 1357 N N . ILE A 1 172 ? -6.200 -4.351 4.912 1.00 98.25 172 ILE A N 1
ATOM 1358 C CA . ILE A 1 172 ? -5.003 -4.023 4.127 1.00 98.25 172 ILE A CA 1
ATOM 1359 C C . ILE A 1 172 ? -5.413 -3.072 3.004 1.00 98.25 172 ILE A C 1
ATOM 1361 O O . ILE A 1 172 ? -6.405 -3.299 2.311 1.00 98.25 172 ILE A O 1
ATOM 1365 N N . SER A 1 173 ? -4.642 -2.005 2.819 1.00 96.75 173 SER A N 1
ATOM 1366 C CA . SER A 1 173 ? -4.820 -1.011 1.765 1.00 96.75 173 SER A CA 1
ATOM 1367 C C . SER A 1 173 ? -3.682 -1.117 0.755 1.00 96.75 173 SER A C 1
ATOM 1369 O O . SER A 1 173 ? -2.520 -0.864 1.071 1.00 96.75 173 SER A O 1
ATOM 1371 N N . LEU A 1 174 ? -4.035 -1.506 -0.473 1.00 94.94 174 LEU A N 1
ATOM 1372 C CA . LEU A 1 174 ? -3.156 -1.558 -1.639 1.00 94.94 174 LEU A CA 1
ATOM 1373 C C . LEU A 1 174 ? -3.575 -0.458 -2.621 1.00 94.94 174 LEU A C 1
ATOM 1375 O O . LEU A 1 174 ? -4.175 -0.719 -3.670 1.00 94.94 174 LEU A O 1
ATOM 1379 N N . SER A 1 175 ? -3.304 0.799 -2.269 1.00 89.75 175 SER A N 1
ATOM 1380 C CA . SER A 1 175 ? -3.688 1.933 -3.111 1.00 89.75 175 SER A CA 1
ATOM 1381 C C . SER A 1 175 ? -2.633 2.249 -4.166 1.00 89.75 175 SER A C 1
ATOM 1383 O O . SER A 1 175 ? -1.532 2.693 -3.860 1.00 89.75 175 SER A O 1
ATOM 1385 N N . LEU A 1 176 ? -2.962 2.005 -5.435 1.00 84.50 176 LEU A N 1
ATOM 1386 C CA . LEU A 1 176 ? -2.106 2.190 -6.615 1.00 84.50 176 LEU A CA 1
ATOM 1387 C C . LEU A 1 176 ? -0.795 1.375 -6.618 1.00 84.50 176 LEU A C 1
ATOM 1389 O O . LEU A 1 176 ? -0.091 1.378 -7.627 1.00 84.50 176 LEU A O 1
ATOM 1393 N N . VAL A 1 177 ? -0.494 0.609 -5.565 1.00 88.00 177 VAL A N 1
ATOM 1394 C CA . VAL A 1 177 ? 0.702 -0.248 -5.453 1.00 88.00 177 VAL A CA 1
ATOM 1395 C C . VAL A 1 177 ? 0.764 -1.280 -6.581 1.00 88.00 177 VAL A C 1
ATOM 1397 O O . VAL A 1 177 ? 1.797 -1.428 -7.230 1.00 88.00 177 VAL A O 1
ATOM 1400 N N . LEU A 1 178 ? -0.358 -1.937 -6.906 1.00 87.12 178 LEU A N 1
ATOM 1401 C CA . LEU A 1 178 ? -0.406 -2.927 -7.992 1.00 87.12 178 LEU A CA 1
ATOM 1402 C C . LEU A 1 178 ? -0.067 -2.338 -9.371 1.00 87.12 178 LEU A C 1
ATOM 1404 O O . LEU A 1 178 ? 0.350 -3.086 -10.255 1.00 87.12 178 LEU A O 1
ATOM 1408 N N . ASN A 1 179 ? -0.210 -1.021 -9.575 1.00 81.94 179 ASN A N 1
ATOM 1409 C CA . ASN A 1 179 ? 0.198 -0.372 -10.823 1.00 81.94 179 ASN A CA 1
ATOM 1410 C C . ASN A 1 179 ? 1.730 -0.324 -11.001 1.00 81.94 179 ASN A C 1
ATOM 1412 O O . ASN A 1 179 ? 2.182 -0.104 -12.124 1.00 81.94 179 ASN A O 1
ATOM 1416 N N . PHE A 1 180 ? 2.507 -0.540 -9.933 1.00 79.50 180 PHE A N 1
ATOM 1417 C CA . PHE A 1 180 ? 3.973 -0.550 -9.944 1.00 79.50 180 PHE A CA 1
ATOM 1418 C C . PHE A 1 180 ? 4.600 -1.943 -10.018 1.00 79.50 180 PHE A C 1
ATOM 1420 O O . PHE A 1 180 ? 5.790 -2.049 -10.297 1.00 79.50 180 PHE A O 1
ATOM 1427 N N . VAL A 1 181 ? 3.824 -3.010 -9.817 1.00 83.94 181 VAL A N 1
ATOM 1428 C CA . VAL A 1 181 ? 4.325 -4.386 -9.922 1.00 83.94 181 VAL A CA 1
ATOM 1429 C C . VAL A 1 181 ? 4.297 -4.813 -11.401 1.00 83.94 181 VAL A C 1
ATOM 1431 O O . VAL A 1 181 ? 3.200 -4.979 -11.952 1.00 83.94 181 VAL A O 1
ATOM 1434 N N . PRO A 1 182 ? 5.454 -4.979 -12.080 1.00 74.88 182 PRO A N 1
ATOM 1435 C CA . PRO A 1 182 ? 5.514 -5.159 -13.538 1.00 74.88 182 PRO A CA 1
ATOM 1436 C C . PRO A 1 182 ? 4.895 -6.480 -13.997 1.00 74.88 182 PRO A C 1
ATOM 1438 O O . PRO A 1 182 ? 4.118 -6.523 -14.955 1.00 74.88 182 PRO A O 1
ATOM 1441 N N . GLU A 1 183 ? 5.175 -7.549 -13.259 1.00 80.12 183 GLU A N 1
ATOM 1442 C CA . GLU A 1 183 ? 4.860 -8.919 -13.635 1.00 80.12 183 GLU A CA 1
ATOM 1443 C C . GLU A 1 183 ? 3.475 -9.363 -13.154 1.00 80.12 183 GLU A C 1
ATOM 1445 O O . GLU A 1 183 ? 3.071 -9.111 -12.017 1.00 80.12 183 GLU A O 1
ATOM 1450 N N . ALA A 1 184 ? 2.742 -10.087 -14.007 1.00 84.75 184 ALA A N 1
ATOM 1451 C CA . ALA A 1 184 ? 1.412 -10.598 -13.660 1.00 84.75 184 ALA A CA 1
ATOM 1452 C C . ALA A 1 184 ? 1.457 -11.604 -12.498 1.00 84.75 184 ALA A C 1
ATOM 1454 O O . ALA A 1 184 ? 0.644 -11.517 -11.576 1.00 84.75 184 ALA A O 1
ATOM 1455 N N . LYS A 1 185 ? 2.458 -12.496 -12.503 1.00 86.31 185 LYS A N 1
ATOM 1456 C CA . LYS A 1 185 ? 2.740 -13.443 -11.411 1.00 86.31 185 LYS A CA 1
ATOM 1457 C C . LYS A 1 185 ? 2.931 -12.748 -10.059 1.00 86.31 185 LYS A C 1
ATOM 1459 O O . LYS A 1 185 ? 2.409 -13.223 -9.053 1.00 86.31 185 LYS A O 1
ATOM 1464 N N . ASP A 1 186 ? 3.615 -11.606 -10.044 1.00 87.19 186 ASP A N 1
ATOM 1465 C CA . ASP A 1 186 ? 3.990 -10.911 -8.814 1.00 87.19 186 ASP A CA 1
ATOM 1466 C C . ASP A 1 186 ? 2.831 -10.035 -8.309 1.00 87.19 186 ASP A C 1
ATOM 1468 O O . ASP A 1 186 ? 2.614 -9.958 -7.102 1.00 87.19 186 ASP A O 1
ATOM 1472 N N . ARG A 1 187 ? 1.971 -9.514 -9.205 1.00 90.56 187 ARG A N 1
ATOM 1473 C CA . ARG A 1 187 ? 0.648 -8.968 -8.828 1.00 90.56 187 ARG A CA 1
ATOM 1474 C C . ARG A 1 187 ? -0.239 -10.037 -8.181 1.00 90.56 187 ARG A C 1
ATOM 1476 O O . ARG A 1 187 ? -0.820 -9.797 -7.127 1.00 90.56 187 ARG A O 1
ATOM 1483 N N . GLY A 1 188 ? -0.307 -11.234 -8.770 1.00 93.38 188 GLY A N 1
ATOM 1484 C CA . GLY A 1 188 ? -1.042 -12.368 -8.197 1.00 93.38 188 GLY A CA 1
ATOM 1485 C C . GLY A 1 188 ? -0.440 -12.887 -6.883 1.00 93.38 188 GLY A C 1
ATOM 1486 O O . GLY A 1 188 ? -1.163 -13.372 -6.016 1.00 93.38 188 GLY A O 1
ATOM 1487 N N . ARG A 1 189 ? 0.881 -12.774 -6.692 1.00 94.25 189 ARG A N 1
ATOM 1488 C CA . ARG A 1 189 ? 1.542 -13.055 -5.407 1.00 94.25 189 ARG A CA 1
ATOM 1489 C C . ARG A 1 189 ? 1.220 -11.986 -4.360 1.00 94.25 189 ARG A C 1
ATOM 1491 O O . ARG A 1 189 ? 0.877 -12.359 -3.248 1.00 94.25 189 ARG A O 1
ATOM 1498 N N . MET A 1 190 ? 1.237 -10.700 -4.717 1.00 95.06 190 MET A N 1
ATOM 1499 C CA . MET A 1 190 ? 0.847 -9.601 -3.823 1.00 95.06 190 MET A CA 1
ATOM 1500 C C . MET A 1 190 ? -0.585 -9.768 -3.295 1.00 95.06 190 MET A C 1
ATOM 1502 O O . MET A 1 190 ? -0.812 -9.625 -2.099 1.00 95.06 190 MET A O 1
ATOM 1506 N N . LEU A 1 191 ? -1.540 -10.133 -4.158 1.00 95.75 191 LEU A N 1
ATOM 1507 C CA . LEU A 1 191 ? -2.927 -10.375 -3.740 1.00 95.75 191 LEU A CA 1
ATOM 1508 C C . LEU A 1 191 ? -3.077 -11.608 -2.832 1.00 95.75 191 LEU A C 1
ATOM 1510 O O . LEU A 1 191 ? -3.864 -11.562 -1.893 1.00 95.75 191 LEU A O 1
ATOM 1514 N N . ARG A 1 192 ? -2.302 -12.679 -3.064 1.00 94.62 192 ARG A N 1
ATOM 1515 C CA . ARG A 1 192 ? -2.277 -13.859 -2.178 1.00 94.62 192 ARG A CA 1
ATOM 1516 C C . ARG A 1 192 ? -1.659 -13.560 -0.814 1.00 94.62 192 ARG A C 1
ATOM 1518 O O . ARG A 1 192 ? -2.249 -13.916 0.192 1.00 94.62 192 ARG A O 1
ATOM 1525 N N . LEU A 1 193 ? -0.533 -12.844 -0.767 1.00 96.50 193 LEU A N 1
ATOM 1526 C CA . LEU A 1 193 ? 0.047 -12.392 0.502 1.00 96.50 193 LEU A CA 1
ATOM 1527 C C . LEU A 1 193 ? -0.943 -11.504 1.269 1.00 96.50 193 LEU A C 1
ATOM 1529 O O . LEU A 1 193 ? -1.159 -11.710 2.454 1.00 96.50 193 LEU A O 1
ATOM 1533 N N . ALA A 1 194 ? -1.616 -10.570 0.588 1.00 96.69 194 ALA A N 1
ATOM 1534 C CA . ALA A 1 194 ? -2.642 -9.744 1.219 1.00 96.69 194 ALA A CA 1
ATOM 1535 C C . ALA A 1 194 ? -3.838 -10.562 1.740 1.00 96.69 194 ALA A C 1
ATOM 1537 O O . ALA A 1 194 ? -4.348 -10.249 2.810 1.00 96.69 194 ALA A O 1
ATOM 1538 N N . HIS A 1 195 ? -4.265 -11.613 1.033 1.00 96.25 195 HIS A N 1
ATOM 1539 C CA . HIS A 1 195 ? -5.256 -12.563 1.542 1.00 96.25 195 HIS A CA 1
ATOM 1540 C C . HIS A 1 195 ? -4.761 -13.268 2.814 1.00 96.25 195 HIS A C 1
ATOM 1542 O O . HIS A 1 195 ? -5.431 -13.209 3.838 1.00 96.25 195 HIS A O 1
ATOM 1548 N N . ASP A 1 196 ? -3.576 -13.878 2.772 1.00 96.31 196 ASP A N 1
ATOM 1549 C CA . ASP A 1 196 ? -3.047 -14.691 3.874 1.00 96.31 196 ASP A CA 1
ATOM 1550 C C . ASP A 1 196 ? -2.704 -13.857 5.122 1.00 96.31 196 ASP A C 1
ATOM 1552 O O . ASP A 1 196 ? -2.730 -14.364 6.245 1.00 96.31 196 ASP A O 1
ATOM 1556 N N . PHE A 1 197 ? -2.392 -12.570 4.940 1.00 97.88 197 PHE A N 1
ATOM 1557 C CA . PHE A 1 197 ? -2.128 -11.625 6.026 1.00 97.88 197 PHE A CA 1
ATOM 1558 C C . PHE A 1 197 ? -3.402 -11.005 6.627 1.00 97.88 197 PHE A C 1
ATOM 1560 O O . PHE A 1 197 ? -3.352 -10.441 7.726 1.00 97.88 197 PHE A O 1
ATOM 1567 N N . LEU A 1 198 ? -4.544 -11.088 5.939 1.00 98.00 198 LEU A N 1
ATOM 1568 C CA . LEU A 1 198 ? -5.836 -10.683 6.490 1.00 98.00 198 LEU A CA 1
ATOM 1569 C C . LEU A 1 198 ? -6.370 -11.767 7.423 1.00 98.00 198 LEU A C 1
ATOM 1571 O O . LEU A 1 198 ? -6.321 -12.955 7.121 1.00 98.00 198 LEU A O 1
ATOM 1575 N N . MET A 1 199 ? -6.920 -11.356 8.563 1.00 95.69 199 MET A N 1
ATOM 1576 C CA . MET A 1 199 ? -7.670 -12.271 9.423 1.00 95.69 199 MET A CA 1
ATOM 1577 C C . MET A 1 199 ? -8.968 -12.743 8.737 1.00 95.69 199 MET A C 1
ATOM 1579 O O . MET A 1 199 ? -9.462 -12.061 7.830 1.00 95.69 199 MET A O 1
ATOM 1583 N N . PRO A 1 200 ? -9.596 -13.846 9.185 1.00 93.06 200 PRO A N 1
ATOM 1584 C CA . PRO A 1 200 ? -10.897 -14.271 8.677 1.00 93.06 200 PRO A CA 1
ATOM 1585 C C . PRO A 1 200 ? -11.945 -13.147 8.752 1.00 93.06 200 PRO A C 1
ATOM 1587 O O . PRO A 1 200 ? -12.224 -12.601 9.819 1.00 93.06 200 PRO A O 1
ATOM 1590 N N . GLY A 1 201 ? -12.519 -12.782 7.601 1.00 89.19 201 GLY A N 1
ATOM 1591 C CA . GLY A 1 201 ? -13.460 -11.657 7.476 1.00 89.19 201 GLY A CA 1
ATOM 1592 C C . GLY A 1 201 ? -12.818 -10.264 7.370 1.00 89.19 201 GLY A C 1
ATOM 1593 O O . GLY A 1 201 ? -13.547 -9.272 7.320 1.00 89.19 201 GLY A O 1
ATOM 1594 N N . GLY A 1 202 ? -11.486 -10.177 7.309 1.00 94.38 202 GLY A N 1
ATOM 1595 C CA . GLY A 1 202 ? -10.741 -8.943 7.070 1.00 94.38 202 GLY A CA 1
ATOM 1596 C C . GLY A 1 202 ? -10.978 -8.347 5.676 1.00 94.38 202 GLY A C 1
ATOM 1597 O O . GLY A 1 202 ? -11.535 -8.991 4.784 1.00 94.38 202 GLY A O 1
ATOM 1598 N N . LEU A 1 203 ? -10.572 -7.090 5.494 1.00 96.19 203 LEU A N 1
ATOM 1599 C CA . LEU A 1 203 ? -10.922 -6.264 4.336 1.00 96.19 203 LEU A CA 1
ATOM 1600 C C . LEU A 1 203 ? -9.706 -5.892 3.475 1.00 96.19 203 LEU A C 1
ATOM 1602 O O . LEU A 1 203 ? -8.800 -5.201 3.938 1.00 96.19 203 LEU A O 1
ATOM 1606 N N . LEU A 1 204 ? -9.728 -6.250 2.190 1.00 96.44 204 LEU A N 1
ATOM 1607 C CA . LEU A 1 204 ? -8.770 -5.754 1.204 1.00 96.44 204 LEU A CA 1
ATOM 1608 C C . LEU A 1 204 ? -9.343 -4.541 0.466 1.00 96.44 204 LEU A C 1
ATOM 1610 O O . LEU A 1 204 ? -10.278 -4.666 -0.328 1.00 96.44 204 LEU A O 1
ATOM 1614 N N . PHE A 1 205 ? -8.746 -3.372 0.687 1.00 95.25 205 PHE A N 1
ATOM 1615 C CA . PHE A 1 205 ? -8.966 -2.189 -0.135 1.00 95.25 205 PHE A CA 1
ATOM 1616 C C . PHE A 1 205 ? -7.958 -2.158 -1.281 1.00 95.25 205 PHE A C 1
ATOM 1618 O O . PHE A 1 205 ? -6.746 -2.166 -1.064 1.00 95.25 205 PHE A O 1
ATOM 1625 N N . LEU A 1 206 ? -8.463 -2.091 -2.508 1.00 91.25 206 LEU A N 1
ATOM 1626 C CA . LEU A 1 206 ? -7.661 -2.068 -3.722 1.00 91.25 206 LEU A CA 1
ATOM 1627 C C . LEU A 1 206 ? -8.044 -0.847 -4.554 1.00 91.25 206 LEU A C 1
ATOM 1629 O O . LEU A 1 206 ? -9.155 -0.777 -5.075 1.00 91.25 206 LEU A O 1
ATOM 1633 N N . ALA A 1 207 ? -7.120 0.096 -4.730 1.00 86.94 207 ALA A N 1
ATOM 1634 C CA . ALA A 1 207 ? -7.274 1.151 -5.729 1.00 86.94 207 ALA A CA 1
ATOM 1635 C C . ALA A 1 207 ? -6.310 0.890 -6.884 1.00 86.94 207 ALA A C 1
ATOM 1637 O O . ALA A 1 207 ? -5.112 0.722 -6.671 1.00 86.94 207 ALA A O 1
ATOM 1638 N N . VAL A 1 208 ? -6.817 0.876 -8.114 1.00 81.56 208 VAL A N 1
ATOM 1639 C CA . VAL A 1 208 ? -6.001 0.694 -9.318 1.00 81.56 208 VAL A CA 1
ATOM 1640 C C . VAL A 1 208 ? -6.387 1.709 -10.380 1.00 81.56 208 VAL A C 1
ATOM 1642 O O . VAL A 1 208 ? -7.566 1.929 -10.669 1.00 81.56 208 VAL A O 1
ATOM 1645 N N . ARG A 1 209 ? -5.388 2.303 -11.038 1.00 72.94 209 ARG A N 1
ATOM 1646 C CA . ARG A 1 209 ? -5.637 2.938 -12.335 1.00 72.94 209 ARG A CA 1
ATOM 1647 C C . ARG A 1 209 ? -5.857 1.827 -13.347 1.00 72.94 209 ARG A C 1
ATOM 1649 O O . ARG A 1 209 ? -4.911 1.104 -13.669 1.00 72.94 209 ARG A O 1
ATOM 1656 N N . LEU A 1 210 ? -7.075 1.709 -13.871 1.00 61.78 210 LEU A N 1
ATOM 1657 C CA . LEU A 1 210 ? -7.249 1.036 -15.148 1.00 61.78 210 LEU A CA 1
ATOM 1658 C C . LEU A 1 210 ? -6.573 1.901 -16.213 1.00 61.78 210 LEU A C 1
ATOM 1660 O O . LEU A 1 210 ? -6.821 3.105 -16.298 1.00 61.78 210 LEU A O 1
ATOM 1664 N N . LEU A 1 211 ? -5.712 1.286 -17.021 1.00 52.94 211 LEU A N 1
ATOM 1665 C CA . LEU A 1 211 ? -5.268 1.887 -18.272 1.00 52.94 211 LEU A CA 1
ATOM 1666 C C . LEU A 1 211 ? -6.467 1.885 -19.219 1.00 52.94 211 LEU A C 1
ATOM 1668 O O . LEU A 1 211 ? -6.667 0.936 -19.972 1.00 52.94 211 LEU A O 1
ATOM 1672 N N . ILE A 1 212 ? -7.276 2.943 -19.151 1.00 42.84 212 ILE A N 1
ATOM 1673 C CA . ILE A 1 212 ? -8.219 3.267 -20.218 1.00 42.84 212 ILE A CA 1
ATOM 1674 C C . ILE A 1 212 ? -7.354 3.456 -21.476 1.00 42.84 212 ILE A C 1
ATOM 1676 O O . ILE A 1 212 ? -6.431 4.281 -21.430 1.00 42.84 212 ILE A O 1
ATOM 1680 N N . PRO A 1 213 ? -7.580 2.697 -22.567 1.00 38.91 213 PRO A N 1
ATOM 1681 C CA . PRO A 1 213 ? -6.919 2.962 -23.839 1.00 38.91 213 PRO A CA 1
ATOM 1682 C C . PRO A 1 213 ? -7.126 4.434 -24.187 1.00 38.91 213 PRO A C 1
ATOM 1684 O O . PRO A 1 213 ? -8.228 4.948 -23.996 1.00 38.91 213 PRO A O 1
ATOM 1687 N N . THR A 1 214 ? -6.072 5.123 -24.633 1.00 39.38 214 THR A N 1
ATOM 1688 C CA . THR A 1 214 ? -6.127 6.564 -24.923 1.00 39.38 214 THR A CA 1
ATOM 1689 C C . THR A 1 214 ? -7.396 6.894 -25.707 1.00 39.38 214 THR A C 1
ATOM 1691 O O . THR A 1 214 ? -7.601 6.267 -26.752 1.00 39.38 214 THR A O 1
ATOM 1694 N N . PRO A 1 215 ? -8.249 7.825 -25.232 1.00 39.41 215 PRO A N 1
ATOM 1695 C CA . PRO A 1 215 ? -9.455 8.168 -25.963 1.00 39.41 215 PRO A CA 1
ATOM 1696 C C . PRO A 1 215 ? -9.072 8.579 -27.382 1.00 39.41 215 PRO A C 1
ATOM 1698 O O . PRO A 1 215 ? -8.081 9.286 -27.588 1.00 39.41 215 PRO A O 1
ATOM 1701 N N . SER A 1 216 ? -9.866 8.129 -28.354 1.00 39.44 216 SER A N 1
ATOM 1702 C CA . SER A 1 216 ? -9.808 8.671 -29.711 1.00 39.44 216 SER A CA 1
ATOM 1703 C C . SER A 1 216 ? -9.849 10.206 -29.625 1.00 39.44 216 SER A C 1
ATOM 1705 O O . SER A 1 216 ? -10.588 10.724 -28.778 1.00 39.44 216 SER A O 1
ATOM 1707 N N . PRO A 1 217 ? -9.107 10.958 -30.465 1.00 52.03 217 PRO A N 1
ATOM 1708 C CA . PRO A 1 217 ? -8.990 12.423 -30.369 1.00 52.03 217 PRO A CA 1
ATOM 1709 C C . PRO A 1 217 ? -10.312 13.213 -30.498 1.00 52.03 217 PRO A C 1
ATOM 1711 O O . PRO A 1 217 ? -10.297 14.440 -30.480 1.00 52.03 217 PRO A O 1
ATOM 1714 N N . LEU A 1 218 ? -11.451 12.526 -30.618 1.00 47.19 218 LEU A N 1
ATOM 1715 C CA . LEU A 1 218 ? -12.803 13.066 -30.732 1.00 47.19 218 LEU A CA 1
ATOM 1716 C C . LEU A 1 218 ? -13.572 13.150 -29.397 1.00 47.19 218 LEU A C 1
ATOM 1718 O O . LEU A 1 218 ? -14.643 13.749 -29.371 1.00 47.19 218 LEU A O 1
ATOM 1722 N N . THR A 1 219 ? -13.064 12.589 -28.292 1.00 44.84 219 THR A N 1
ATOM 1723 C CA . THR A 1 219 ? -13.710 12.691 -26.964 1.00 44.84 219 THR A CA 1
ATOM 1724 C C . THR A 1 219 ? -12.839 13.454 -25.962 1.00 44.84 219 THR A C 1
ATOM 1726 O O . THR A 1 219 ? -11.863 12.886 -25.460 1.00 44.84 219 THR A O 1
ATOM 1729 N N . PRO A 1 220 ? -13.185 14.713 -25.621 1.00 41.53 220 PRO A N 1
ATOM 1730 C CA . PRO A 1 220 ? -12.609 15.410 -24.475 1.00 41.53 220 PRO A CA 1
ATOM 1731 C C . PRO A 1 220 ? -12.895 14.627 -23.191 1.00 41.53 220 PRO A C 1
ATOM 1733 O O . PRO A 1 220 ? -14.024 14.193 -22.966 1.00 41.53 220 PRO A O 1
ATOM 1736 N N . MET A 1 221 ? -11.880 14.437 -22.350 1.00 45.88 221 MET A N 1
ATOM 1737 C CA . MET A 1 221 ? -12.060 13.764 -21.064 1.00 45.88 221 MET A CA 1
ATOM 1738 C C . MET A 1 221 ? -12.747 14.710 -20.074 1.00 45.88 221 MET A C 1
ATOM 1740 O O . MET A 1 221 ? -12.298 15.842 -19.901 1.00 45.88 221 MET A O 1
ATOM 1744 N N . ASP A 1 222 ? -13.791 14.237 -19.394 1.00 43.81 222 ASP A N 1
ATOM 1745 C CA . ASP A 1 222 ? -14.314 14.919 -18.212 1.00 43.81 222 ASP A CA 1
ATOM 1746 C C . ASP A 1 222 ? -13.321 14.747 -17.048 1.00 43.81 222 ASP A C 1
ATOM 1748 O O . ASP A 1 222 ? -13.061 13.636 -16.580 1.00 43.81 222 ASP A O 1
ATOM 1752 N N . ASP A 1 223 ? -12.734 15.858 -16.601 1.00 46.31 223 ASP A N 1
ATOM 1753 C CA . ASP A 1 223 ? -11.755 15.896 -15.512 1.00 46.31 223 ASP A CA 1
ATOM 1754 C C . ASP A 1 223 ? -12.389 15.757 -14.108 1.00 46.31 223 ASP A C 1
ATOM 1756 O O . ASP A 1 223 ? -11.644 15.699 -13.123 1.00 46.31 223 ASP A O 1
ATOM 1760 N N . SER A 1 224 ? -13.726 15.691 -13.999 1.00 42.41 224 SER A N 1
ATOM 1761 C CA . SER A 1 224 ? -14.465 15.620 -12.727 1.00 42.41 224 SER A CA 1
ATOM 1762 C C . SER A 1 224 ? -14.374 14.266 -12.004 1.00 42.41 224 SER A C 1
ATOM 1764 O O . SER A 1 224 ? -14.522 14.208 -10.781 1.00 42.41 224 SER A O 1
ATOM 1766 N N . HIS A 1 225 ? -14.087 13.179 -12.727 1.00 42.69 225 HIS A N 1
ATOM 1767 C CA . HIS A 1 225 ? -14.064 11.822 -12.175 1.00 42.69 225 HIS A CA 1
ATOM 1768 C C . HIS A 1 225 ? -12.672 11.386 -11.658 1.00 42.69 225 HIS A C 1
ATOM 1770 O O . HIS A 1 225 ? -11.644 11.698 -12.274 1.00 42.69 225 HIS A O 1
ATOM 1776 N N . PRO A 1 226 ? -12.600 10.609 -10.554 1.00 45.78 226 PRO A N 1
ATOM 1777 C CA . PRO A 1 226 ? -11.350 10.001 -10.100 1.00 45.78 226 PRO A CA 1
ATOM 1778 C C . PRO A 1 226 ? -10.805 9.032 -11.160 1.00 45.78 226 PRO A C 1
ATOM 1780 O O . PRO A 1 226 ? -11.512 8.162 -11.658 1.00 45.78 226 PRO A O 1
ATOM 1783 N N . GLN A 1 227 ? -9.520 9.161 -11.500 1.00 54.22 227 GLN A N 1
ATOM 1784 C CA . GLN A 1 227 ? -8.873 8.405 -12.591 1.00 54.22 227 GLN A CA 1
ATOM 1785 C C . GLN A 1 227 ? -8.354 7.026 -12.148 1.00 54.22 227 GLN A C 1
ATOM 1787 O O . GLN A 1 227 ? -7.372 6.503 -12.681 1.00 54.22 227 GLN A O 1
ATOM 1792 N N . TRP A 1 228 ? -8.984 6.464 -11.124 1.00 54.97 228 TRP A N 1
ATOM 1793 C CA . TRP A 1 228 ? -8.680 5.177 -10.520 1.00 54.97 228 TRP A CA 1
ATOM 1794 C C . TRP A 1 228 ? -9.983 4.561 -10.033 1.00 54.97 228 TRP A C 1
ATOM 1796 O O . TRP A 1 228 ? -10.827 5.248 -9.460 1.00 54.97 228 TRP A O 1
ATOM 1806 N N . ASN A 1 229 ? -10.116 3.256 -10.236 1.00 63.72 229 ASN A N 1
ATOM 1807 C CA . ASN A 1 229 ? -11.213 2.499 -9.667 1.00 63.72 229 ASN A CA 1
ATOM 1808 C C . ASN A 1 229 ? -10.758 1.960 -8.315 1.00 63.72 229 ASN A C 1
ATOM 1810 O O . ASN A 1 229 ? -9.698 1.336 -8.208 1.00 63.72 229 ASN A O 1
ATOM 1814 N N . SER A 1 230 ? -11.555 2.235 -7.290 1.00 67.00 230 SER A N 1
ATOM 1815 C CA . SER A 1 230 ? -11.387 1.676 -5.956 1.00 67.00 230 SER A CA 1
ATOM 1816 C C . SER A 1 230 ? -12.387 0.549 -5.757 1.00 67.00 230 SER A C 1
ATOM 1818 O O . SER A 1 230 ? -13.535 0.644 -6.187 1.00 67.00 230 SER A O 1
ATOM 1820 N N . PHE A 1 231 ? -11.947 -0.493 -5.069 1.00 74.44 231 PHE A N 1
ATOM 1821 C CA . PHE A 1 231 ? -12.734 -1.658 -4.711 1.00 74.44 231 PHE A CA 1
ATOM 1822 C C . PHE A 1 231 ? -12.438 -2.027 -3.257 1.00 74.44 231 PHE A C 1
ATOM 1824 O O . PHE A 1 231 ? -11.332 -1.795 -2.762 1.00 74.44 231 PHE A O 1
ATOM 1831 N N . LEU A 1 232 ? -13.421 -2.608 -2.579 1.00 69.75 232 LEU A N 1
ATOM 1832 C CA . LEU A 1 232 ? -13.276 -3.146 -1.233 1.00 69.75 232 LEU A CA 1
ATOM 1833 C C . LEU A 1 232 ? -13.872 -4.545 -1.225 1.00 69.75 232 LEU A C 1
ATOM 1835 O O . LEU A 1 232 ? -15.048 -4.717 -1.543 1.00 69.75 232 LEU A O 1
ATOM 1839 N N . PHE A 1 233 ? -13.054 -5.530 -0.876 1.00 70.62 233 PHE A N 1
ATOM 1840 C CA . PHE A 1 233 ? -13.450 -6.931 -0.845 1.00 70.62 233 PHE A CA 1
ATOM 1841 C C . PHE A 1 233 ? -13.225 -7.497 0.563 1.00 70.62 233 PHE A C 1
ATOM 1843 O O . PHE A 1 233 ? -12.197 -7.194 1.172 1.00 70.62 233 PHE A O 1
ATOM 1850 N N . PRO A 1 234 ? -14.128 -8.337 1.096 1.00 58.91 234 PRO A N 1
ATOM 1851 C CA . PRO A 1 234 ? -13.758 -9.232 2.183 1.00 58.91 234 PRO A CA 1
ATOM 1852 C C . PRO A 1 234 ? -12.718 -10.236 1.667 1.00 58.91 234 PRO A C 1
ATOM 1854 O O . PRO A 1 234 ? -12.762 -10.624 0.496 1.00 58.91 234 PRO A O 1
ATOM 1857 N N . ALA A 1 235 ? -11.816 -10.696 2.536 1.00 61.09 235 ALA A N 1
ATOM 1858 C CA . ALA A 1 235 ? -10.777 -11.667 2.183 1.00 61.09 235 ALA A CA 1
ATOM 1859 C C . ALA A 1 235 ? -11.355 -12.910 1.475 1.00 61.09 235 ALA A C 1
ATOM 1861 O O . ALA A 1 235 ? -10.818 -13.348 0.465 1.00 61.09 235 ALA A O 1
ATOM 1862 N N . SER A 1 236 ? -12.525 -13.388 1.912 1.00 57.94 236 SER A N 1
ATOM 1863 C CA . SER A 1 236 ? -13.240 -14.538 1.336 1.00 57.94 236 SER A CA 1
ATOM 1864 C C . SER A 1 236 ? -13.708 -14.386 -0.120 1.00 57.94 236 SER A C 1
ATOM 1866 O O . SER A 1 236 ? -14.138 -15.374 -0.712 1.00 57.94 236 SER A O 1
ATOM 1868 N N . LEU A 1 237 ? -13.663 -13.180 -0.702 1.00 60.22 237 LEU A N 1
ATOM 1869 C CA . LEU A 1 237 ? -13.953 -12.938 -2.122 1.00 60.22 237 LEU A CA 1
ATOM 1870 C C . LEU A 1 237 ? -12.692 -12.696 -2.967 1.00 60.22 237 LEU A C 1
ATOM 1872 O O . LEU A 1 237 ? -12.806 -12.495 -4.177 1.00 60.22 237 LEU A O 1
ATOM 1876 N N . ILE A 1 238 ? -11.497 -12.748 -2.371 1.00 59.28 238 ILE A N 1
ATOM 1877 C CA . ILE A 1 238 ? -10.251 -12.905 -3.125 1.00 59.28 238 ILE A CA 1
ATOM 1878 C C . ILE A 1 238 ? -10.233 -14.371 -3.589 1.00 59.28 238 ILE A C 1
ATOM 1880 O O . ILE A 1 238 ? -10.189 -15.256 -2.735 1.00 59.28 238 ILE A O 1
ATOM 1884 N N . PRO A 1 239 ? -10.328 -14.677 -4.898 1.00 49.81 239 PRO A N 1
ATOM 1885 C CA . PRO A 1 239 ? -10.479 -16.063 -5.329 1.00 49.81 239 PRO A CA 1
ATOM 1886 C C . PRO A 1 239 ? -9.224 -16.868 -4.991 1.00 49.81 239 PRO A C 1
ATOM 1888 O O . PRO A 1 239 ? -8.113 -16.354 -5.144 1.00 49.81 239 PRO A O 1
ATOM 1891 N N . ASP A 1 240 ? -9.386 -18.139 -4.612 1.00 45.34 240 ASP A N 1
ATOM 1892 C CA . ASP A 1 240 ? -8.245 -19.043 -4.485 1.00 45.34 240 ASP A CA 1
ATOM 1893 C C . ASP A 1 240 ? -7.597 -19.251 -5.863 1.00 45.34 240 ASP A C 1
ATOM 1895 O O . ASP A 1 240 ? -8.070 -20.002 -6.723 1.00 45.34 240 ASP A O 1
ATOM 1899 N N . MET A 1 241 ? -6.479 -18.555 -6.063 1.00 45.59 241 MET A N 1
ATOM 1900 C CA . MET A 1 241 ? -5.713 -18.555 -7.305 1.00 45.59 241 MET A CA 1
ATOM 1901 C C . MET A 1 241 ? -5.031 -19.903 -7.593 1.00 45.59 241 MET A C 1
ATOM 1903 O O . MET A 1 241 ? -4.431 -20.037 -8.659 1.00 45.59 241 MET A O 1
ATOM 1907 N N . SER A 1 242 ? -5.144 -20.911 -6.715 1.00 38.25 242 SER A N 1
ATOM 1908 C CA . SER A 1 242 ? -4.770 -22.301 -7.023 1.00 38.25 242 SER A CA 1
ATOM 1909 C C . SER A 1 242 ? -5.490 -22.846 -8.270 1.00 38.25 242 SER A C 1
ATOM 1911 O O . SER A 1 242 ? -4.934 -23.670 -8.995 1.00 38.25 242 SER A O 1
ATOM 1913 N N . THR A 1 243 ? -6.689 -22.329 -8.574 1.00 34.03 243 THR A N 1
ATOM 1914 C CA . THR A 1 243 ? -7.504 -22.731 -9.735 1.00 34.03 243 THR A CA 1
ATOM 1915 C C . THR A 1 243 ? -7.244 -21.938 -11.024 1.00 34.03 243 THR A C 1
ATOM 1917 O O . THR A 1 243 ? -7.790 -22.288 -12.071 1.00 34.03 243 THR A O 1
ATOM 1920 N N . PHE A 1 244 ? -6.381 -20.914 -11.019 1.00 30.73 244 PHE A N 1
ATOM 1921 C CA . PHE A 1 244 ? -6.074 -20.146 -12.234 1.00 30.73 244 PHE A CA 1
ATOM 1922 C C . PHE A 1 244 ? -4.991 -20.816 -13.095 1.00 30.73 244 PHE A C 1
ATOM 1924 O O . PHE A 1 244 ? -3.794 -20.569 -12.944 1.00 30.73 244 PHE A O 1
ATOM 1931 N N . HIS A 1 245 ? -5.418 -21.606 -14.084 1.00 30.19 245 HIS A N 1
ATOM 1932 C CA . HIS A 1 245 ? -4.581 -21.908 -15.247 1.00 30.19 245 HIS A CA 1
ATOM 1933 C C . HIS A 1 245 ? -4.452 -20.665 -16.137 1.00 30.19 245 HIS A C 1
ATOM 1935 O O . HIS A 1 245 ? -5.382 -20.291 -16.851 1.00 30.19 245 HIS A O 1
ATOM 1941 N N . ILE A 1 246 ? -3.276 -20.036 -16.123 1.00 32.53 246 ILE A N 1
ATOM 1942 C CA . ILE A 1 246 ? -2.916 -19.006 -17.102 1.00 32.53 246 ILE A CA 1
ATOM 1943 C C . ILE A 1 246 ? -2.539 -19.717 -18.408 1.00 32.53 246 ILE A C 1
ATOM 1945 O O . ILE A 1 246 ? -1.388 -20.112 -18.593 1.00 32.53 246 ILE A O 1
ATOM 1949 N N . SER A 1 247 ? -3.497 -19.882 -19.323 1.00 26.41 247 SER A N 1
ATOM 1950 C CA . SER A 1 247 ? -3.173 -20.217 -20.712 1.00 26.41 247 SER A CA 1
ATOM 1951 C C . SER A 1 247 ? -2.526 -18.995 -21.365 1.00 26.41 247 SER A C 1
ATOM 1953 O O . SER A 1 247 ? -3.192 -17.979 -21.573 1.00 26.41 247 SER A O 1
ATOM 1955 N N . GLY A 1 248 ? -1.227 -19.078 -21.648 1.00 30.27 248 GLY A N 1
ATOM 1956 C CA . GLY A 1 248 ? -0.516 -18.031 -22.376 1.00 30.27 248 GLY A CA 1
ATOM 1957 C C . GLY A 1 248 ? -0.981 -17.916 -23.830 1.00 30.27 248 GLY A C 1
ATOM 1958 O O . GLY A 1 248 ? -1.364 -18.913 -24.445 1.00 30.27 248 GLY A O 1
ATOM 1959 N N . ALA A 1 249 ? -0.895 -16.697 -24.354 1.00 28.89 249 ALA A N 1
ATOM 1960 C CA . ALA A 1 249 ? -0.890 -16.350 -25.770 1.00 28.89 249 ALA A CA 1
ATOM 1961 C C . ALA A 1 249 ? 0.203 -15.289 -25.975 1.00 28.89 249 ALA A C 1
ATOM 1963 O O . ALA A 1 249 ? 0.330 -14.431 -25.068 1.00 28.89 249 ALA A O 1
#

Mean predicted aligned error: 13.31 Å

pLDDT: mean 75.44, std 21.88, range [26.41, 98.25]

Sequence (249 aa):
MLSLDYLDMPQARKRKTPIVSIGNANSSSSPLLSRTTIRRFHVLLKHQAQLQSVKDVDARTVQALADVKHQISELGGLEEYQRLSAVGQGTDRGGGSEKVLIGWLKDMGVHKRCPPKLRLLEVGALKPDNYRSCSSWVDVTPMDLRSRHPSILEQDFLQLEMEEHREKWDAISLSLVLNFVPEAKDRGRMLRLAHDFLMPGGLLFLAVRLLIPTPSPLTPMDDSHPQWNSFLFPASLIPDMSTFHISGA